Protein AF-0000000086847098 (afdb_homodimer)

Solvent-accessible surface area (backbone atoms only — not comparable to full-atom values): 17299 Å² total; per-residue (Å²): 131,81,75,79,48,72,66,53,52,44,52,54,46,51,52,13,44,58,38,10,63,68,22,75,68,31,69,88,44,64,25,26,7,15,35,32,28,36,71,57,71,95,57,72,36,78,70,31,52,21,18,20,53,68,46,89,69,97,33,45,12,62,51,27,20,43,47,53,43,12,54,77,68,74,47,45,62,81,48,38,60,78,70,53,80,62,46,25,33,38,35,26,32,42,42,57,42,65,69,43,94,87,68,53,87,22,46,39,58,56,49,52,71,30,39,90,23,37,42,34,36,37,26,40,27,27,54,47,42,41,78,68,53,82,38,73,38,53,56,55,38,44,74,59,66,20,47,75,42,78,45,79,92,45,42,33,62,43,52,53,51,19,42,57,21,39,50,120,131,79,76,79,45,72,66,53,52,47,52,54,44,50,50,12,45,59,38,10,64,69,21,76,70,32,68,89,44,64,23,27,6,14,34,32,28,38,70,59,68,94,55,71,37,76,71,33,53,22,17,20,53,70,44,89,69,96,34,44,12,62,52,26,21,42,47,52,42,11,53,76,67,75,48,46,62,80,48,38,57,78,70,53,82,62,47,24,32,38,33,27,33,42,41,57,42,65,68,43,93,87,68,52,85,23,46,41,56,58,50,51,71,28,38,90,24,38,42,36,36,37,26,39,28,26,54,48,41,44,76,65,55,80,39,72,37,53,56,56,37,44,74,60,67,21,46,76,43,78,44,80,92,45,42,30,60,42,50,54,50,20,42,58,20,38,48,118

Secondary structure (DSSP, 8-state):
-PPPPHHHHHHHHHHHHHHHTTS--BTTB---EEEEEESSSS---EEEEEETT-STTT--HHHHHHHHHHHHTTS-TTTHHHH--S-EEEEEEEPPPS--TT-PPPHHHHHHTTTTTEEEEEEEE---TTS----HHHHHHHHTT-EEEE-TT-HHHHHHHHTGGG--/-PPPPHHHHHHHHHHHHHHHTTS--BTTB---EEEEEESSSTT--EEEEEETT-STTT--HHHHHHHHHHHHTTS-TTTHHHH--S-EEEEEEEPPPS--TT-PPPHHHHHHTTTTTEEEEEEEE---TTS----HHHHHHHHTT-EEEE-TT-HHHHHHHHTGGG--

Structure (mmCIF, N/CA/C/O backbone):
data_AF-0000000086847098-model_v1
#
loop_
_entity.id
_entity.type
_entity.pdbx_description
1 polymer 'CMP/dCMP-type deaminase domain-containing protein'
#
loop_
_atom_site.group_PDB
_atom_site.id
_atom_site.type_symbol
_atom_site.label_atom_id
_atom_site.label_alt_id
_atom_site.label_comp_id
_atom_site.label_asym_id
_atom_site.label_entity_id
_atom_site.label_seq_id
_atom_site.pdbx_PDB_ins_code
_atom_site.Cartn_x
_atom_site.Cartn_y
_atom_site.Cartn_z
_atom_site.occupancy
_atom_site.B_iso_or_equiv
_atom_site.auth_seq_id
_atom_site.auth_comp_id
_atom_site.auth_asym_id
_atom_site.auth_atom_id
_atom_site.pdbx_PDB_model_num
ATOM 1 N N . MET A 1 1 ? -19.766 -27.031 -13.656 1 55 1 MET A N 1
ATOM 2 C CA . MET A 1 1 ? -19.344 -27.078 -12.266 1 55 1 MET A CA 1
ATOM 3 C C . MET A 1 1 ? -19.641 -25.766 -11.555 1 55 1 MET A C 1
ATOM 5 O O . MET A 1 1 ? -19.609 -24.703 -12.18 1 55 1 MET A O 1
ATOM 9 N N . SER A 1 2 ? -20.125 -25.859 -10.344 1 64.69 2 SER A N 1
ATOM 10 C CA . SER A 1 2 ? -20.609 -24.672 -9.648 1 64.69 2 SER A CA 1
ATOM 11 C C . SER A 1 2 ? -19.453 -23.734 -9.328 1 64.69 2 SER A C 1
ATOM 13 O O . SER A 1 2 ? -18.344 -24.172 -8.992 1 64.69 2 SER A O 1
ATOM 15 N N . PRO A 1 3 ? -19.609 -22.547 -9.641 1 76.75 3 PRO A N 1
ATOM 16 C CA . PRO A 1 3 ? -18.578 -21.578 -9.266 1 76.75 3 PRO A CA 1
ATOM 17 C C . PRO A 1 3 ? -18.203 -21.656 -7.793 1 76.75 3 PRO A C 1
ATOM 19 O O . PRO A 1 3 ? -19.016 -22.031 -6.957 1 76.75 3 PRO A O 1
ATOM 22 N N . ARG A 1 4 ? -16.953 -21.641 -7.484 1 84.56 4 ARG A N 1
ATOM 23 C CA . ARG A 1 4 ? -16.484 -21.641 -6.105 1 84.56 4 ARG A CA 1
ATOM 24 C C . ARG A 1 4 ? -17.172 -20.562 -5.285 1 84.56 4 ARG A C 1
ATOM 26 O O . ARG A 1 4 ? -17.438 -19.469 -5.789 1 84.56 4 ARG A O 1
ATOM 33 N N . THR A 1 5 ? -17.469 -20.953 -4.102 1 84.88 5 THR A N 1
ATOM 34 C CA . THR A 1 5 ? -18.094 -20.016 -3.184 1 84.88 5 THR A CA 1
ATOM 35 C C . THR A 1 5 ? -17.062 -19.062 -2.588 1 84.88 5 THR A C 1
ATOM 37 O O . THR A 1 5 ? -15.852 -19.312 -2.68 1 84.88 5 THR A O 1
ATOM 40 N N . ALA A 1 6 ? -17.609 -18.047 -2.01 1 86.31 6 ALA A N 1
ATOM 41 C CA . ALA A 1 6 ? -16.734 -17.094 -1.325 1 86.31 6 ALA A CA 1
ATOM 42 C C . ALA A 1 6 ? -15.898 -17.781 -0.251 1 86.31 6 ALA A C 1
ATOM 44 O O . ALA A 1 6 ? -14.719 -17.484 -0.078 1 86.31 6 ALA A O 1
ATOM 45 N N . ASP A 1 7 ? -16.531 -18.734 0.471 1 90.38 7 ASP A N 1
ATOM 46 C CA . ASP A 1 7 ? -15.852 -19.469 1.528 1 90.38 7 ASP A CA 1
ATOM 47 C C . ASP A 1 7 ? -14.742 -20.359 0.954 1 90.38 7 ASP A C 1
ATOM 49 O O . ASP A 1 7 ? -13.695 -20.531 1.577 1 90.38 7 ASP A O 1
ATOM 53 N N . GLU A 1 8 ? -15 -20.875 -0.12 1 91.44 8 GLU A N 1
ATOM 54 C CA . GLU A 1 8 ? -14 -21.719 -0.767 1 91.44 8 GLU A CA 1
ATOM 55 C C . GLU A 1 8 ? -12.805 -20.891 -1.239 1 91.44 8 GLU A C 1
ATOM 57 O O . GLU A 1 8 ? -11.656 -21.312 -1.105 1 91.44 8 GLU A O 1
ATOM 62 N N . HIS A 1 9 ? -13.078 -19.734 -1.821 1 93.5 9 HIS A N 1
ATOM 63 C CA . HIS A 1 9 ? -12.008 -18.828 -2.213 1 93.5 9 HIS A CA 1
ATOM 64 C C . HIS A 1 9 ? -11.156 -18.438 -1.011 1 93.5 9 HIS A C 1
ATOM 66 O O . HIS A 1 9 ? -9.922 -18.406 -1.094 1 93.5 9 HIS A O 1
ATOM 72 N N . ARG A 1 10 ? -11.852 -18.203 0.031 1 92.75 10 ARG A N 1
ATOM 73 C CA . ARG A 1 10 ? -11.156 -17.828 1.26 1 92.75 10 ARG A CA 1
ATOM 74 C C . ARG A 1 10 ? -10.281 -18.969 1.765 1 92.75 10 ARG A C 1
ATOM 76 O O . ARG A 1 10 ? -9.164 -18.734 2.236 1 92.75 10 ARG A O 1
ATOM 83 N N . ALA A 1 11 ? -10.797 -20.125 1.696 1 94.25 11 ALA A N 1
ATOM 84 C CA . ALA A 1 11 ? -10.047 -21.281 2.16 1 94.25 11 ALA A CA 1
ATOM 85 C C . ALA A 1 11 ? -8.758 -21.453 1.357 1 94.25 11 ALA A C 1
ATOM 87 O O . ALA A 1 11 ? -7.703 -21.75 1.922 1 94.25 11 ALA A O 1
ATOM 88 N N . VAL A 1 12 ? -8.812 -21.281 0.088 1 95.38 12 VAL A N 1
ATOM 89 C CA . VAL A 1 12 ? -7.633 -21.406 -0.761 1 95.38 12 VAL A CA 1
ATOM 90 C C . VAL A 1 12 ? -6.648 -20.281 -0.453 1 95.38 12 VAL A C 1
ATOM 92 O O . VAL A 1 12 ? -5.441 -20.516 -0.357 1 95.38 12 VAL A O 1
ATOM 95 N N . MET A 1 13 ? -7.195 -19.094 -0.242 1 95.62 13 MET A N 1
ATOM 96 C CA . MET A 1 13 ? -6.328 -17.969 0.067 1 95.62 13 MET A CA 1
ATOM 97 C C . MET A 1 13 ? -5.629 -18.156 1.408 1 95.62 13 MET A C 1
ATOM 99 O O . MET A 1 13 ? -4.469 -17.781 1.571 1 95.62 13 MET A O 1
ATOM 103 N N . LEU A 1 14 ? -6.336 -18.766 2.352 1 95.81 14 LEU A N 1
ATOM 104 C CA . LEU A 1 14 ? -5.73 -19.078 3.643 1 95.81 14 LEU A CA 1
ATOM 105 C C . LEU A 1 14 ? -4.562 -20.047 3.48 1 95.81 14 LEU A C 1
ATOM 107 O O . LEU A 1 14 ? -3.551 -19.922 4.176 1 95.81 14 LEU A O 1
ATOM 111 N N . GLN A 1 15 ? -4.695 -20.938 2.576 1 96.38 15 GLN A N 1
ATOM 112 C CA . GLN A 1 15 ? -3.588 -21.844 2.279 1 96.38 15 GLN A CA 1
ATOM 113 C C . GLN A 1 15 ? -2.395 -21.078 1.709 1 96.38 15 GLN A C 1
ATOM 115 O O . GLN A 1 15 ? -1.25 -21.328 2.094 1 96.38 15 GLN A O 1
ATOM 120 N N . ALA A 1 16 ? -2.697 -20.188 0.818 1 97.56 16 ALA A N 1
ATOM 121 C CA . ALA A 1 16 ? -1.636 -19.344 0.269 1 97.56 16 ALA A CA 1
ATOM 122 C C . ALA A 1 16 ? -0.96 -18.531 1.367 1 97.56 16 ALA A C 1
ATOM 124 O O . ALA A 1 16 ? 0.263 -18.375 1.37 1 97.56 16 ALA A O 1
ATOM 125 N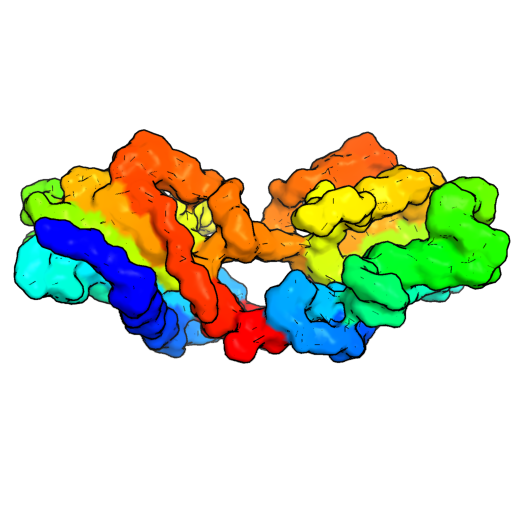 N . LEU A 1 17 ? -1.763 -18.047 2.262 1 95.88 17 LEU A N 1
ATOM 126 C CA . LEU A 1 17 ? -1.234 -17.266 3.375 1 95.88 17 LEU A CA 1
ATOM 127 C C . LEU A 1 17 ? -0.317 -18.109 4.25 1 95.88 17 LEU A C 1
ATOM 129 O O . LEU A 1 17 ? 0.745 -17.641 4.672 1 95.88 17 LEU A O 1
ATOM 133 N N . ASP A 1 18 ? -0.734 -19.312 4.52 1 96.94 18 ASP A N 1
ATOM 134 C CA . ASP A 1 18 ? 0.106 -20.234 5.281 1 96.94 18 ASP A CA 1
ATOM 135 C C . ASP A 1 18 ? 1.447 -20.453 4.586 1 96.94 18 ASP A C 1
ATOM 137 O O . ASP A 1 18 ? 2.486 -20.547 5.242 1 96.94 18 ASP A O 1
ATOM 141 N N . LEU A 1 19 ? 1.46 -20.531 3.289 1 97.56 19 LEU A N 1
ATOM 142 C CA . LEU A 1 19 ? 2.682 -20.688 2.508 1 97.56 19 LEU A CA 1
ATOM 143 C C . LEU A 1 19 ? 3.564 -19.438 2.623 1 97.56 19 LEU A C 1
ATOM 145 O O . LEU A 1 19 ? 4.781 -19.562 2.795 1 97.56 19 LEU A O 1
ATOM 149 N N . ALA A 1 20 ? 2.91 -18.281 2.51 1 96.25 20 ALA A N 1
ATOM 150 C CA . ALA A 1 20 ? 3.652 -17.031 2.621 1 96.25 20 ALA A CA 1
ATOM 151 C C . ALA A 1 20 ? 4.48 -17 3.902 1 96.25 20 ALA A C 1
ATOM 153 O O . ALA A 1 20 ? 5.617 -16.516 3.9 1 96.25 20 ALA A O 1
ATOM 154 N N . ALA A 1 21 ? 3.973 -17.531 4.953 1 95.06 21 ALA A N 1
ATOM 155 C CA . ALA A 1 21 ? 4.605 -17.5 6.27 1 95.06 21 ALA A CA 1
ATOM 156 C C . ALA A 1 21 ? 5.863 -18.375 6.293 1 95.06 21 ALA A C 1
ATOM 158 O O . ALA A 1 21 ? 6.684 -18.25 7.207 1 95.06 21 ALA A O 1
ATOM 159 N N . LYS A 1 22 ? 5.984 -19.203 5.344 1 96.81 22 LYS A N 1
ATOM 160 C CA . LYS A 1 22 ? 7.16 -20.078 5.27 1 96.81 22 LYS A CA 1
ATOM 161 C C . LYS A 1 22 ? 8.352 -19.328 4.672 1 96.81 22 LYS A C 1
ATOM 163 O O . LYS A 1 22 ? 9.492 -19.781 4.789 1 96.81 22 LYS A O 1
ATOM 168 N N . SER A 1 23 ? 8.062 -18.266 3.953 1 95.44 23 SER A N 1
ATOM 169 C CA . SER A 1 23 ? 9.141 -17.469 3.369 1 95.44 23 SER A CA 1
ATOM 170 C C . SER A 1 23 ? 9.977 -16.781 4.449 1 95.44 23 SER A C 1
ATOM 172 O O . SER A 1 23 ? 9.43 -16.281 5.434 1 95.44 23 SER A O 1
ATOM 174 N N . PRO A 1 24 ? 11.344 -16.812 4.344 1 92.38 24 PRO A N 1
ATOM 175 C CA . PRO A 1 24 ? 12.156 -16.047 5.301 1 92.38 24 PRO A CA 1
ATOM 176 C C . PRO A 1 24 ? 11.883 -14.555 5.25 1 92.38 24 PRO A C 1
ATOM 178 O O . PRO A 1 24 ? 11.836 -13.969 4.164 1 92.38 24 PRO A O 1
ATOM 181 N N . PRO A 1 25 ? 11.68 -14.016 6.414 1 83.81 25 PRO A N 1
ATOM 182 C CA . PRO A 1 25 ? 11.461 -12.57 6.434 1 83.81 25 PRO A CA 1
ATOM 183 C C . PRO A 1 25 ? 12.719 -11.781 6.066 1 83.81 25 PRO A C 1
ATOM 185 O O . PRO A 1 25 ? 13.758 -11.93 6.715 1 83.81 25 PRO A O 1
ATOM 188 N N . LYS A 1 26 ? 12.672 -11.094 4.984 1 76.12 26 LYS A N 1
ATOM 189 C CA . LYS A 1 26 ? 13.742 -10.219 4.516 1 76.12 26 LYS A CA 1
ATOM 190 C C . LYS A 1 26 ? 13.219 -8.812 4.234 1 76.12 26 LYS A C 1
ATOM 192 O O . LYS A 1 26 ? 12.078 -8.648 3.803 1 76.12 26 LYS A O 1
ATOM 197 N N . PRO A 1 27 ? 14.094 -7.84 4.434 1 63.75 27 PRO A N 1
ATOM 198 C CA . PRO A 1 27 ? 13.664 -6.469 4.168 1 63.75 27 PRO A CA 1
ATOM 199 C C . PRO A 1 27 ? 13.445 -6.195 2.68 1 63.75 27 PRO A C 1
ATOM 201 O O . PRO A 1 27 ? 12.695 -5.289 2.318 1 63.75 27 PRO A O 1
ATOM 204 N N . SER A 1 28 ? 13.992 -6.965 1.883 1 64.5 28 SER A N 1
ATOM 205 C CA . SER A 1 28 ? 14 -6.703 0.447 1 64.5 28 SER A CA 1
ATOM 206 C C . SER A 1 28 ? 12.812 -7.371 -0.24 1 64.5 28 SER A C 1
ATOM 208 O O . SER A 1 28 ? 12.484 -7.039 -1.382 1 64.5 28 SER A O 1
ATOM 210 N N . ASN A 1 29 ? 12.234 -8.305 0.462 1 75.06 29 ASN A N 1
ATOM 211 C CA . ASN A 1 29 ? 11.188 -9.094 -0.167 1 75.06 29 ASN A CA 1
ATOM 212 C C . ASN A 1 29 ? 9.914 -9.117 0.679 1 75.06 29 ASN A C 1
ATOM 214 O O . ASN A 1 29 ? 9.984 -9.25 1.902 1 75.06 29 ASN A O 1
ATOM 218 N N . PHE A 1 30 ? 8.812 -8.953 -0.002 1 79.94 30 PHE A N 1
ATOM 219 C CA . PHE A 1 30 ? 7.57 -9.32 0.664 1 79.94 30 PHE A CA 1
ATOM 220 C C . PHE A 1 30 ? 7.434 -10.836 0.753 1 79.94 30 PHE A C 1
ATOM 222 O O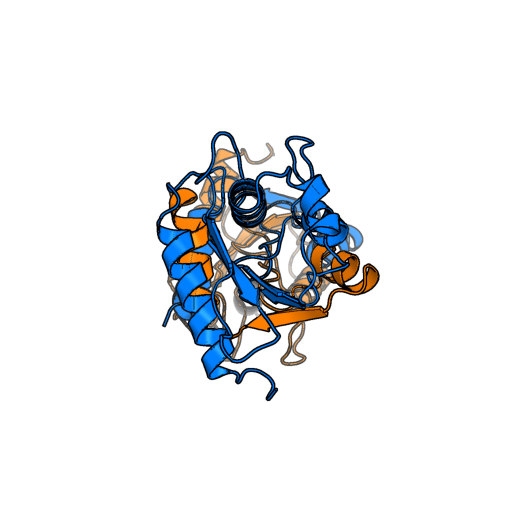 . PHE A 1 30 ? 7.828 -11.555 -0.167 1 79.94 30 PHE A O 1
ATOM 229 N N . ARG A 1 31 ? 6.992 -11.32 1.879 1 88.62 31 ARG A N 1
ATOM 230 C CA . ARG A 1 31 ? 6.641 -12.727 2.006 1 88.62 31 ARG A CA 1
ATOM 231 C C . ARG A 1 31 ? 5.277 -13.008 1.385 1 88.62 31 ARG A C 1
ATOM 233 O O . ARG A 1 31 ? 4.242 -12.672 1.963 1 88.62 31 ARG A O 1
ATOM 240 N N . VAL A 1 32 ? 5.258 -13.602 0.197 1 93.44 32 VAL A N 1
ATOM 241 C CA . VAL A 1 32 ? 4.055 -13.859 -0.586 1 93.44 32 VAL A CA 1
ATOM 242 C C . VAL A 1 32 ? 3.846 -15.359 -0.739 1 93.44 32 VAL A C 1
ATOM 244 O O . VAL A 1 32 ? 4.812 -16.125 -0.813 1 93.44 32 VAL A O 1
ATOM 247 N N . GLY A 1 33 ? 2.604 -15.859 -0.682 1 97.81 33 GLY A N 1
ATOM 248 C CA . GLY A 1 33 ? 2.215 -17.219 -1.022 1 97.81 33 GLY A CA 1
ATOM 249 C C . GLY A 1 33 ? 1.285 -17.297 -2.219 1 97.81 33 GLY A C 1
ATOM 250 O O . GLY A 1 33 ? 0.486 -16.375 -2.447 1 97.81 33 GLY A O 1
ATOM 251 N N . ALA A 1 34 ? 1.368 -18.391 -2.967 1 98.5 34 ALA A N 1
ATOM 252 C CA . ALA A 1 34 ? 0.542 -18.578 -4.156 1 98.5 34 ALA A CA 1
ATOM 253 C C . ALA A 1 34 ? 0.109 -20.047 -4.289 1 98.5 34 ALA A C 1
ATOM 255 O O . ALA A 1 34 ? 0.843 -20.953 -3.898 1 98.5 34 ALA A O 1
ATOM 256 N N . VAL A 1 35 ? -1.103 -20.297 -4.832 1 97.94 35 VAL A N 1
ATOM 257 C CA . VAL A 1 35 ? -1.666 -21.625 -5.043 1 97.94 35 VAL A CA 1
ATOM 258 C C . VAL A 1 35 ? -2.334 -21.688 -6.414 1 97.94 35 VAL A C 1
ATOM 260 O O . VAL A 1 35 ? -3.1 -20.797 -6.781 1 97.94 35 VAL A O 1
ATOM 263 N N . LEU A 1 36 ? -1.974 -22.641 -7.168 1 97.19 36 LEU A N 1
ATOM 264 C CA . LEU A 1 36 ? -2.639 -22.953 -8.43 1 97.19 36 LEU A CA 1
ATOM 265 C C . LEU A 1 36 ? -3.682 -24.047 -8.25 1 97.19 36 LEU A C 1
ATOM 267 O O . LEU A 1 36 ? -3.369 -25.125 -7.754 1 97.19 36 LEU A O 1
ATOM 271 N N . VAL A 1 37 ? -4.953 -23.75 -8.68 1 96.06 37 VAL A N 1
ATOM 272 C CA . VAL A 1 37 ? -6.027 -24.719 -8.531 1 96.06 37 VAL A CA 1
ATOM 273 C C . VAL A 1 37 ? -6.684 -24.984 -9.891 1 96.06 37 VAL A C 1
ATOM 275 O O . VAL A 1 37 ? -6.773 -24.078 -10.719 1 96.06 37 VAL A O 1
ATOM 278 N N . THR A 1 38 ? -7.102 -26.219 -10.07 1 94 38 THR A N 1
ATOM 279 C CA . THR A 1 38 ? -7.852 -26.531 -11.281 1 94 38 THR A CA 1
ATOM 280 C C . THR A 1 38 ? -9.281 -26.016 -11.188 1 94 38 THR A C 1
ATOM 282 O O . THR A 1 38 ? -9.898 -26.062 -10.117 1 94 38 THR A O 1
ATOM 285 N N . LEU A 1 39 ? -9.797 -25.469 -12.289 1 91 39 LEU A N 1
ATOM 286 C CA . LEU A 1 39 ? -11.156 -24.938 -12.32 1 91 39 LEU A CA 1
ATOM 287 C C . LEU A 1 39 ? -12.148 -26 -12.758 1 91 39 LEU A C 1
ATOM 289 O O . LEU A 1 39 ? -13.352 -25.875 -12.516 1 91 39 LEU A O 1
ATOM 293 N N . ASP A 1 40 ? -11.664 -26.922 -13.492 1 77.94 40 ASP A N 1
ATOM 294 C CA . ASP A 1 40 ? -12.539 -27.969 -13.977 1 77.94 40 ASP A CA 1
ATOM 295 C C . ASP A 1 40 ? -12.359 -29.25 -13.164 1 77.94 40 ASP A C 1
ATOM 297 O O . ASP A 1 40 ? -11.344 -29.422 -12.477 1 77.94 40 ASP A O 1
ATOM 301 N N . GLY A 1 41 ? -13.383 -30.031 -13.039 1 62.56 41 GLY A N 1
ATOM 302 C CA . GLY A 1 41 ? -13.375 -31.391 -12.547 1 62.56 41 GLY A CA 1
ATOM 303 C C . GLY A 1 41 ? -13.727 -31.5 -11.07 1 62.56 41 GLY A C 1
ATOM 304 O O . GLY A 1 41 ? -13.922 -30.469 -10.406 1 62.56 41 GLY A O 1
ATOM 305 N N . HIS A 1 42 ? -13.961 -32.688 -10.711 1 52.84 42 HIS A N 1
ATOM 306 C CA . HIS A 1 42 ? -14.414 -33.062 -9.375 1 52.84 42 HIS A CA 1
ATOM 307 C C . HIS A 1 42 ? -13.43 -32.594 -8.305 1 52.84 42 HIS A C 1
ATOM 309 O O . HIS A 1 42 ? -13.797 -32.438 -7.137 1 52.84 42 HIS A O 1
ATOM 315 N N . GLY A 1 43 ? -12.117 -32.375 -8.906 1 53.88 43 GLY A N 1
ATOM 316 C CA . GLY A 1 43 ? -11.141 -32.25 -7.836 1 53.88 43 GLY A CA 1
ATOM 317 C C . GLY A 1 43 ? -10.516 -30.859 -7.746 1 53.88 43 GLY A C 1
ATOM 318 O O . GLY A 1 43 ? -9.391 -30.656 -8.203 1 53.88 43 GLY A O 1
ATOM 319 N N . ARG A 1 44 ? -11.414 -29.734 -7.66 1 63.25 44 ARG A N 1
ATOM 320 C CA . ARG A 1 44 ? -11 -28.375 -7.309 1 63.25 44 ARG A CA 1
ATOM 321 C C . ARG A 1 44 ? -9.711 -28.391 -6.5 1 63.25 44 ARG A C 1
ATOM 323 O O . ARG A 1 44 ? -9.672 -27.875 -5.375 1 63.25 44 ARG A O 1
ATOM 330 N N . GLY A 1 45 ? -8.727 -29.359 -7.09 1 83.25 45 GLY A N 1
ATOM 331 C CA . GLY A 1 45 ? -7.52 -29.672 -6.34 1 83.25 45 GLY A CA 1
ATOM 332 C C . GLY A 1 45 ? -6.398 -28.672 -6.59 1 83.25 45 GLY A C 1
ATOM 333 O O . GLY A 1 45 ? -6.438 -27.922 -7.566 1 83.25 45 GLY A O 1
ATOM 334 N N . ILE A 1 46 ? -5.508 -28.688 -5.715 1 92.31 46 ILE A N 1
ATOM 335 C CA . ILE A 1 46 ? -4.289 -27.891 -5.793 1 92.31 46 ILE A CA 1
ATOM 336 C C . ILE A 1 46 ? -3.324 -28.516 -6.797 1 92.31 46 ILE A C 1
ATOM 338 O O . ILE A 1 46 ? -2.934 -29.672 -6.656 1 92.31 46 ILE A O 1
ATOM 342 N N . ALA A 1 47 ? -3.053 -27.797 -7.863 1 94.69 47 ALA A N 1
ATOM 343 C CA . ALA A 1 47 ? -2.113 -28.266 -8.883 1 94.69 47 ALA A CA 1
ATOM 344 C C . ALA A 1 47 ? -0.672 -27.969 -8.469 1 94.69 47 ALA A C 1
ATOM 346 O O . ALA A 1 47 ? 0.227 -28.766 -8.711 1 94.69 47 ALA A O 1
ATOM 347 N N . ALA A 1 48 ? -0.388 -26.875 -7.953 1 97 48 ALA A N 1
ATOM 348 C CA . ALA A 1 48 ? 0.924 -26.453 -7.477 1 97 48 ALA A CA 1
ATOM 349 C C . ALA A 1 48 ? 0.796 -25.328 -6.453 1 97 48 ALA A C 1
ATOM 351 O O . ALA A 1 48 ? -0.269 -24.719 -6.32 1 97 48 ALA A O 1
ATOM 352 N N . ASN A 1 49 ? 1.801 -25.141 -5.723 1 98.12 49 ASN A N 1
ATOM 353 C CA . ASN A 1 49 ? 1.899 -24.016 -4.801 1 98.12 49 ASN A CA 1
ATOM 354 C C . ASN A 1 49 ? 3.326 -23.484 -4.719 1 98.12 49 ASN A C 1
ATOM 356 O O . ASN A 1 49 ? 4.258 -24.109 -5.223 1 98.12 49 ASN A O 1
ATOM 360 N N . GLY A 1 50 ? 3.459 -22.297 -4.199 1 98.44 50 GLY A N 1
ATOM 361 C CA . GLY A 1 50 ? 4.762 -21.656 -4.059 1 98.44 50 GLY A CA 1
ATOM 362 C C . GLY A 1 50 ? 4.75 -20.484 -3.102 1 98.44 50 GLY A C 1
ATOM 363 O O . GLY A 1 50 ? 3.686 -19.953 -2.768 1 98.44 50 GLY A O 1
ATOM 364 N N . TYR A 1 51 ? 5.93 -20.156 -2.615 1 98.38 51 TYR A N 1
ATOM 365 C CA . TYR A 1 51 ? 6.105 -18.953 -1.797 1 98.38 51 TYR A CA 1
ATOM 366 C C . TYR A 1 51 ? 7.434 -18.281 -2.102 1 98.38 51 TYR A C 1
ATOM 368 O O . TYR A 1 51 ? 8.32 -18.875 -2.715 1 98.38 51 TYR A O 1
ATOM 376 N N . THR A 1 52 ? 7.5 -17.016 -1.673 1 95.81 52 THR A N 1
ATOM 377 C CA . THR A 1 52 ? 8.68 -16.188 -1.925 1 95.81 52 THR A CA 1
ATOM 378 C C . THR A 1 52 ? 9.945 -16.891 -1.44 1 95.81 52 THR A C 1
ATOM 380 O O . THR A 1 52 ? 9.992 -17.375 -0.31 1 95.81 52 THR A O 1
ATOM 383 N N . LEU A 1 53 ? 10.961 -17.062 -2.342 1 96 53 LEU A N 1
ATOM 384 C CA . LEU A 1 53 ? 12.305 -17.562 -2.074 1 96 53 LEU A CA 1
ATOM 385 C C . LEU A 1 53 ? 12.289 -19.062 -1.817 1 96 53 LEU A C 1
ATOM 387 O O . LEU A 1 53 ? 13.234 -19.609 -1.245 1 96 53 LEU A O 1
ATOM 391 N N . GLU A 1 54 ? 11.227 -19.734 -2.195 1 97.69 54 GLU A N 1
ATOM 392 C CA . GLU A 1 54 ? 11.188 -21.188 -2.08 1 97.69 54 GLU A CA 1
ATOM 393 C C . GLU A 1 54 ? 12.18 -21.844 -3.035 1 97.69 54 GLU A C 1
ATOM 395 O O . GLU A 1 54 ? 12.891 -22.766 -2.654 1 97.69 54 GLU A O 1
ATOM 400 N N . CYS A 1 55 ? 12.203 -21.453 -4.281 1 96.5 55 CYS A N 1
ATOM 401 C CA . CYS A 1 55 ? 13.141 -21.953 -5.281 1 96.5 55 CYS A CA 1
ATOM 402 C C . CYS A 1 55 ? 14.438 -21.141 -5.262 1 96.5 55 CYS A C 1
ATOM 404 O O . CYS A 1 55 ? 14.484 -20.047 -4.703 1 96.5 55 CYS A O 1
ATOM 406 N N . PRO A 1 56 ? 15.531 -21.672 -5.789 1 94.75 56 PRO A N 1
ATOM 407 C CA . PRO A 1 56 ? 16.797 -20.953 -5.789 1 94.75 56 PRO A CA 1
ATOM 408 C C . PRO A 1 56 ? 16.719 -19.594 -6.484 1 94.75 56 PRO A C 1
ATOM 410 O O . PRO A 1 56 ? 16.031 -19.469 -7.508 1 94.75 56 PRO A O 1
ATOM 413 N N . GLY A 1 57 ? 17.469 -18.609 -5.879 1 91.88 57 GLY A N 1
ATOM 414 C CA . GLY A 1 57 ? 17.453 -17.266 -6.418 1 91.88 57 GLY A CA 1
ATOM 415 C C . GLY A 1 57 ? 16.391 -16.375 -5.805 1 91.88 57 GLY A C 1
ATOM 416 O O . GLY A 1 57 ? 15.75 -16.766 -4.824 1 91.88 57 GLY A O 1
ATOM 417 N N . ASN A 1 58 ? 16.234 -15.141 -6.285 1 90.56 58 ASN A N 1
ATOM 418 C CA . ASN A 1 58 ? 15.211 -14.203 -5.84 1 90.56 58 ASN A CA 1
ATOM 419 C C . ASN A 1 58 ? 13.875 -14.477 -6.527 1 90.56 58 ASN A C 1
ATOM 421 O O . ASN A 1 58 ? 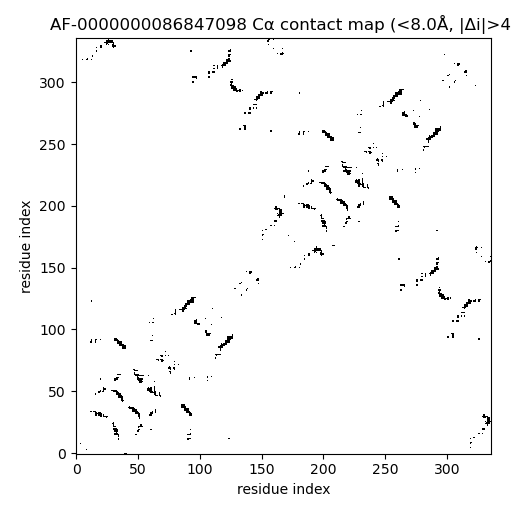13.383 -13.633 -7.289 1 90.56 58 ASN A O 1
ATOM 425 N N . THR A 1 59 ? 13.359 -15.617 -6.172 1 95.56 59 THR A N 1
ATOM 426 C CA . THR A 1 59 ? 12.148 -16.078 -6.844 1 95.56 59 THR A CA 1
ATOM 427 C C . THR A 1 59 ? 10.906 -15.602 -6.102 1 95.56 59 THR A C 1
ATOM 429 O O . THR A 1 59 ? 10.875 -15.594 -4.867 1 95.56 59 THR A O 1
ATOM 432 N N . HIS A 1 60 ? 9.922 -15.211 -6.82 1 95.5 60 HIS A N 1
ATOM 433 C CA . HIS A 1 60 ? 8.625 -14.828 -6.258 1 95.5 60 HIS A CA 1
ATOM 434 C C . HIS A 1 60 ? 7.703 -16.031 -6.145 1 95.5 60 HIS A C 1
ATOM 436 O O . HIS A 1 60 ? 7.988 -17.094 -6.707 1 95.5 60 HIS A O 1
ATOM 442 N N . ALA A 1 61 ? 6.668 -15.906 -5.371 1 97.94 61 ALA A N 1
ATOM 443 C CA . ALA A 1 61 ? 5.746 -17 -5.074 1 97.94 61 ALA A CA 1
ATOM 444 C C . ALA A 1 61 ? 5.145 -17.578 -6.355 1 97.94 61 ALA A C 1
ATOM 446 O O . ALA A 1 61 ? 5.133 -18.797 -6.551 1 97.94 61 ALA A O 1
ATOM 447 N N . GLU A 1 62 ? 4.598 -16.688 -7.223 1 98.19 62 GLU A N 1
ATOM 448 C CA . GLU A 1 62 ? 3.979 -17.109 -8.469 1 98.19 62 GLU A CA 1
ATOM 449 C C . GLU A 1 62 ? 4.988 -17.828 -9.375 1 98.19 62 GLU A C 1
ATOM 451 O O . GLU A 1 62 ? 4.66 -18.812 -10.023 1 98.19 62 GLU A O 1
ATOM 456 N N . GLU A 1 63 ? 6.215 -17.297 -9.43 1 97.56 63 GLU A N 1
ATOM 457 C CA . GLU A 1 63 ? 7.305 -17.922 -10.172 1 97.56 63 GLU A CA 1
ATOM 458 C C . GLU A 1 63 ? 7.578 -19.328 -9.664 1 97.56 63 GLU A C 1
ATOM 460 O O . GLU A 1 63 ? 7.723 -20.266 -10.461 1 97.56 63 GLU A O 1
ATOM 465 N N . CYS A 1 64 ? 7.605 -19.5 -8.383 1 98.19 64 CYS A N 1
ATOM 466 C CA . CYS A 1 64 ? 7.848 -20.812 -7.789 1 98.19 64 CYS A CA 1
ATOM 467 C C . CYS A 1 64 ? 6.738 -21.781 -8.156 1 98.19 64 CYS A C 1
ATOM 469 O O . CYS A 1 64 ? 7.004 -22.953 -8.438 1 98.19 64 CYS A O 1
ATOM 471 N N . CYS A 1 65 ? 5.5 -21.359 -8.172 1 97.44 65 CYS A N 1
ATOM 472 C CA . CYS A 1 65 ? 4.383 -22.203 -8.594 1 97.44 65 CYS A CA 1
ATOM 473 C C . CYS A 1 65 ? 4.621 -22.766 -9.992 1 97.44 65 CYS A C 1
ATOM 475 O O . CYS A 1 65 ? 4.508 -23.969 -10.211 1 97.44 65 CYS A O 1
ATOM 477 N N . LEU A 1 66 ? 4.957 -21.859 -10.852 1 98.12 66 LEU A N 1
ATOM 478 C CA . LEU A 1 66 ? 5.098 -22.234 -12.25 1 98.12 66 LEU A CA 1
ATOM 479 C C . LEU A 1 66 ? 6.309 -23.141 -12.453 1 98.12 66 LEU A C 1
ATOM 481 O O . LEU A 1 66 ? 6.246 -24.109 -13.211 1 98.12 66 LEU A O 1
ATOM 485 N N . LEU A 1 67 ? 7.41 -22.859 -11.773 1 98 67 LEU A N 1
ATOM 486 C CA . LEU A 1 67 ? 8.617 -23.672 -11.875 1 98 67 LEU A CA 1
ATOM 487 C C . LEU A 1 67 ? 8.367 -25.078 -11.367 1 98 67 LEU A C 1
ATOM 489 O O . LEU A 1 67 ? 8.758 -26.062 -12.016 1 98 67 LEU A O 1
ATOM 493 N N . LYS A 1 68 ? 7.719 -25.203 -10.258 1 97.94 68 LYS A N 1
ATOM 494 C CA . LYS A 1 68 ? 7.438 -26.516 -9.688 1 97.94 68 LYS A CA 1
ATOM 495 C C . LYS A 1 68 ? 6.469 -27.312 -10.562 1 97.94 68 LYS A C 1
ATOM 497 O O . LYS A 1 68 ? 6.625 -28.516 -10.734 1 97.94 68 LYS A O 1
ATOM 502 N N . LEU A 1 69 ? 5.449 -26.609 -11.078 1 97.56 69 LEU A N 1
ATOM 503 C CA . LEU A 1 69 ? 4.52 -27.266 -11.984 1 97.56 69 LEU A CA 1
ATOM 504 C C . LEU A 1 69 ? 5.238 -27.766 -13.234 1 97.56 69 LEU A C 1
ATOM 506 O O . LEU A 1 69 ? 4.98 -28.891 -13.703 1 97.56 69 LEU A O 1
ATOM 510 N N . ALA A 1 70 ? 6.094 -26.969 -13.75 1 97.88 70 ALA A N 1
ATOM 511 C CA . ALA A 1 70 ? 6.871 -27.344 -14.922 1 97.88 70 ALA A CA 1
ATOM 512 C C . ALA A 1 70 ? 7.703 -28.594 -14.648 1 97.88 70 ALA A C 1
ATOM 514 O O . ALA A 1 70 ? 7.75 -29.5 -15.477 1 97.88 70 ALA A O 1
ATOM 515 N N . SER A 1 71 ? 8.375 -28.594 -13.484 1 97.31 71 SER A N 1
ATOM 516 C CA . SER A 1 71 ? 9.18 -29.75 -13.102 1 97.31 71 SER A CA 1
ATOM 517 C C . SER A 1 71 ? 8.328 -31.016 -13.031 1 97.31 71 SER A C 1
ATOM 519 O O . SER A 1 71 ? 8.75 -32.062 -13.508 1 97.31 71 SER A O 1
ATOM 521 N N . ARG A 1 72 ? 7.18 -30.984 -12.523 1 95.81 72 ARG A N 1
ATOM 522 C CA . ARG A 1 72 ? 6.277 -32.125 -12.391 1 95.81 72 ARG A CA 1
ATOM 523 C C . ARG A 1 72 ? 5.867 -32.656 -13.758 1 95.81 72 ARG A C 1
ATOM 525 O O . ARG A 1 72 ? 5.637 -33.844 -13.914 1 95.81 72 ARG A O 1
ATOM 532 N N . HIS A 1 73 ? 5.801 -31.797 -14.68 1 96.06 73 HIS A N 1
ATOM 533 C CA . HIS A 1 73 ? 5.375 -32.188 -16.016 1 96.06 73 HIS A CA 1
ATOM 534 C C . HIS A 1 73 ? 6.57 -32.375 -16.938 1 96.06 73 HIS A C 1
ATOM 536 O O . HIS A 1 73 ? 6.41 -32.469 -18.156 1 96.06 73 HIS A O 1
ATOM 542 N N . SER A 1 74 ? 7.812 -32.375 -16.344 1 96.69 74 SER A N 1
ATOM 543 C CA . SER A 1 74 ? 9.062 -32.594 -17.078 1 96.69 74 SER A CA 1
ATOM 544 C C . SER A 1 74 ? 9.195 -31.641 -18.25 1 96.69 74 SER A C 1
ATOM 546 O O . SER A 1 74 ? 9.469 -32.062 -19.375 1 96.69 74 SER A O 1
ATOM 548 N N . THR A 1 75 ? 8.898 -30.359 -18.031 1 97.56 75 THR A N 1
ATOM 549 C CA . THR A 1 75 ? 9.031 -29.281 -19.016 1 97.56 75 THR A CA 1
ATOM 550 C C . THR A 1 75 ? 9.578 -28.016 -18.359 1 97.56 75 THR A C 1
ATOM 552 O O . THR A 1 75 ? 10.047 -28.047 -17.219 1 97.56 75 THR A O 1
ATOM 555 N N . THR A 1 76 ? 9.742 -26.922 -19.172 1 96.69 76 THR A N 1
ATOM 556 C CA . THR A 1 76 ? 10.148 -25.609 -18.672 1 96.69 76 THR A CA 1
ATOM 557 C C . THR A 1 76 ? 8.93 -24.734 -18.422 1 96.69 76 THR A C 1
ATOM 559 O O . THR A 1 76 ? 7.812 -25.078 -18.812 1 96.69 76 THR A O 1
ATOM 562 N N . GLU A 1 77 ? 9.109 -23.656 -17.625 1 96.5 77 GLU A N 1
ATOM 563 C CA . GLU A 1 77 ? 8.023 -22.703 -17.406 1 96.5 77 GLU A CA 1
ATOM 564 C C . GLU A 1 77 ? 7.352 -22.312 -18.719 1 96.5 77 GLU A C 1
ATOM 566 O O . GLU A 1 77 ? 6.121 -22.297 -18.812 1 96.5 77 GLU A O 1
ATOM 571 N N . GLU A 1 78 ? 8.141 -22.062 -19.75 1 94.62 78 GLU A N 1
ATOM 572 C CA . GLU A 1 78 ? 7.633 -21.672 -21.062 1 94.62 78 GLU A CA 1
ATOM 573 C C . GLU A 1 78 ? 6.836 -22.797 -21.703 1 94.62 78 GLU A C 1
ATOM 575 O O . GLU A 1 78 ? 5.84 -22.562 -22.391 1 94.62 78 GLU A O 1
ATOM 580 N N . GLY A 1 79 ? 7.25 -24.016 -21.469 1 96.94 79 GLY A N 1
ATOM 581 C CA . GLY A 1 79 ? 6.648 -25.188 -22.094 1 96.94 79 GLY A CA 1
ATOM 582 C C . GLY A 1 79 ? 5.316 -25.562 -21.469 1 96.94 79 GLY A C 1
ATOM 583 O O . GLY A 1 79 ? 4.598 -26.422 -22.016 1 96.94 79 GLY A O 1
ATOM 584 N N . LEU A 1 80 ? 4.984 -24.953 -20.359 1 97.56 80 LEU A N 1
ATOM 585 C CA . LEU A 1 80 ? 3.742 -25.281 -19.672 1 97.56 80 LEU A CA 1
ATOM 586 C C . LEU A 1 80 ? 2.535 -25.016 -20.562 1 97.56 80 LEU A C 1
ATOM 588 O O . LEU A 1 80 ? 1.553 -25.766 -20.516 1 97.56 80 LEU A O 1
ATOM 592 N N . ALA A 1 81 ? 2.594 -23.984 -21.344 1 96 81 ALA A N 1
ATOM 593 C CA . ALA A 1 81 ? 1.474 -23.594 -22.203 1 96 81 ALA A CA 1
ATOM 594 C C . ALA A 1 81 ? 1.096 -24.719 -23.156 1 96 81 ALA A C 1
ATOM 596 O O . ALA A 1 81 ? -0.065 -24.844 -23.562 1 96 81 ALA A O 1
ATOM 597 N N . GLU A 1 82 ? 2.045 -25.609 -23.484 1 96.06 82 GLU A N 1
ATOM 598 C CA . GLU A 1 82 ? 1.814 -26.688 -24.438 1 96.06 82 GLU A CA 1
ATOM 599 C C . GLU A 1 82 ? 1.284 -27.938 -23.734 1 96.06 82 GLU A C 1
ATOM 601 O O . GLU A 1 82 ? 0.619 -28.766 -24.359 1 96.06 82 GLU A O 1
ATOM 606 N N . VAL A 1 83 ? 1.542 -28.047 -22.5 1 96.31 83 VAL A N 1
ATOM 607 C CA . VAL A 1 83 ? 1.254 -29.297 -21.812 1 96.31 83 VAL A CA 1
ATOM 608 C C . VAL A 1 83 ? -0.036 -29.156 -21 1 96.31 83 VAL A C 1
ATOM 610 O O . VAL A 1 83 ? -0.79 -30.125 -20.844 1 96.31 83 VAL A O 1
ATOM 613 N N . MET A 1 84 ? -0.298 -27.969 -20.516 1 95.31 84 MET A N 1
ATOM 614 C CA . MET A 1 84 ? -1.472 -27.75 -19.672 1 95.31 84 MET A CA 1
ATOM 615 C C . MET A 1 84 ? -2.729 -27.594 -20.531 1 95.31 84 MET A C 1
ATOM 617 O O . MET A 1 84 ? -2.781 -26.734 -21.406 1 95.31 84 MET A O 1
ATOM 621 N N . LYS A 1 85 ? -3.756 -28.375 -20.203 1 90.56 85 LYS A N 1
ATOM 622 C CA . LYS A 1 85 ? -4.941 -28.406 -21.062 1 90.56 85 LYS A CA 1
ATOM 623 C C . LYS A 1 85 ? -6.18 -27.969 -20.297 1 90.56 85 LYS A C 1
ATOM 625 O O . LYS A 1 85 ? -7.168 -27.531 -20.891 1 90.56 85 LYS A O 1
ATOM 630 N N . SER A 1 86 ? -6.223 -28.094 -19.062 1 92.31 86 SER A N 1
ATOM 631 C CA . SER A 1 86 ? -7.375 -27.719 -18.234 1 92.31 86 SER A CA 1
ATOM 632 C C . SER A 1 86 ? -7.211 -26.312 -17.672 1 92.31 86 SER A C 1
ATOM 634 O O . SER A 1 86 ? -6.098 -25.906 -17.328 1 92.31 86 SER A O 1
ATOM 636 N N . PRO A 1 87 ? -8.352 -25.609 -17.547 1 95 87 PRO A N 1
ATOM 637 C CA . PRO A 1 87 ? -8.266 -24.266 -16.984 1 95 87 PRO A CA 1
ATOM 638 C C . PRO A 1 87 ? -7.906 -24.266 -15.5 1 95 87 PRO A C 1
ATOM 640 O O . PRO A 1 87 ? -8.336 -25.156 -14.758 1 95 87 PRO A O 1
ATOM 643 N N . HIS A 1 88 ? -7.121 -23.266 -15.109 1 96.12 88 HIS A N 1
ATOM 644 C CA . HIS A 1 88 ? -6.672 -23.125 -13.734 1 96.12 88 HIS A CA 1
ATOM 645 C C . HIS A 1 88 ? -6.891 -21.688 -13.242 1 96.12 88 HIS A C 1
ATOM 647 O O . HIS A 1 88 ? -7.102 -20.781 -14.039 1 96.12 88 HIS A O 1
ATOM 653 N N . ALA A 1 89 ? -6.953 -21.562 -11.93 1 96.88 89 ALA A N 1
ATOM 654 C CA . ALA A 1 89 ? -6.918 -20.281 -11.234 1 96.88 89 ALA A CA 1
ATOM 655 C C . ALA A 1 89 ? -5.676 -20.172 -10.344 1 96.88 89 ALA A C 1
ATOM 657 O O . ALA A 1 89 ? -5.27 -21.141 -9.711 1 96.88 89 ALA A O 1
ATOM 658 N N . LEU A 1 90 ? -5.117 -19 -10.359 1 97.88 90 LEU A N 1
ATOM 659 C CA . LEU A 1 90 ? -3.994 -18.688 -9.484 1 97.88 90 LEU A CA 1
ATOM 660 C C . LEU A 1 90 ? -4.445 -17.828 -8.312 1 97.88 90 LEU A C 1
ATOM 662 O O . LEU A 1 90 ? -5.035 -16.766 -8.516 1 97.88 90 LEU A O 1
ATOM 666 N N . TYR A 1 91 ? -4.242 -18.312 -7.109 1 97.25 91 TYR A N 1
ATOM 667 C CA . TYR A 1 91 ? -4.414 -17.516 -5.898 1 97.25 91 TYR A CA 1
ATOM 668 C C . TYR A 1 91 ? -3.076 -16.984 -5.395 1 97.25 91 TYR A C 1
ATOM 670 O O . TYR A 1 91 ? -2.102 -17.734 -5.301 1 97.25 91 TYR A O 1
ATOM 678 N N . THR A 1 92 ? -2.979 -15.734 -5.074 1 96.69 92 THR A N 1
ATOM 679 C CA . THR A 1 92 ? -1.764 -15.117 -4.551 1 96.69 92 THR A CA 1
ATOM 680 C C . THR A 1 92 ? -2.098 -14.078 -3.484 1 96.69 92 THR A C 1
ATOM 682 O O . THR A 1 92 ? -3.074 -13.336 -3.613 1 96.69 92 THR A O 1
ATOM 685 N N . THR A 1 93 ? -1.299 -14.07 -2.406 1 93.19 93 THR A N 1
ATOM 686 C CA . THR A 1 93 ? -1.629 -13.234 -1.257 1 93.19 93 THR A CA 1
ATOM 687 C C . THR A 1 93 ? -1.488 -11.75 -1.606 1 93.19 93 THR A C 1
ATOM 689 O O . THR A 1 93 ? -2.279 -10.922 -1.151 1 93.19 93 THR A O 1
ATOM 692 N N . MET A 1 94 ? -0.456 -11.461 -2.408 1 87.88 94 MET A N 1
ATOM 693 C CA . MET A 1 94 ? -0.243 -10.094 -2.871 1 87.88 94 MET A CA 1
ATOM 694 C C . MET A 1 94 ? -0.363 -10.008 -4.391 1 87.88 94 MET A C 1
ATOM 696 O O . MET A 1 94 ? -0.08 -10.977 -5.094 1 87.88 94 MET A O 1
ATOM 700 N N . GLU A 1 95 ? -0.701 -8.836 -4.844 1 88.5 95 GLU A N 1
ATOM 701 C CA . GLU A 1 95 ? -0.759 -8.602 -6.281 1 88.5 95 GLU A CA 1
ATOM 702 C C . GLU A 1 95 ? 0.562 -8.969 -6.953 1 88.5 95 GLU A C 1
ATOM 704 O O . GLU A 1 95 ? 1.633 -8.594 -6.473 1 88.5 95 GLU A O 1
ATOM 709 N N . PRO A 1 96 ? 0.42 -9.727 -8.086 1 91.06 96 PRO A N 1
ATOM 710 C CA . PRO A 1 96 ? 1.648 -10.07 -8.812 1 91.06 96 PRO A CA 1
ATOM 711 C C . PRO A 1 96 ? 2.418 -8.836 -9.273 1 91.06 96 PRO A C 1
ATOM 713 O O . PRO A 1 96 ? 1.811 -7.848 -9.703 1 91.06 96 PRO A O 1
ATOM 716 N N . CYS A 1 97 ? 3.773 -8.953 -9.203 1 84.69 97 CYS A N 1
ATOM 717 C CA . CYS A 1 97 ? 4.602 -7.82 -9.609 1 84.69 97 CYS A CA 1
ATOM 718 C C . CYS A 1 97 ? 4.484 -7.582 -11.109 1 84.69 97 CYS A C 1
ATOM 720 O O . CYS A 1 97 ? 4.48 -8.531 -11.898 1 84.69 97 CYS A O 1
ATOM 722 N N . PHE A 1 98 ? 4.383 -6.332 -11.477 1 82.56 98 PHE A N 1
ATOM 723 C CA . PHE A 1 98 ? 4.301 -5.996 -12.898 1 82.56 98 PHE A CA 1
ATOM 724 C C . PHE A 1 98 ? 5.66 -5.555 -13.43 1 82.56 98 PHE A C 1
ATOM 726 O O . PHE A 1 98 ? 5.863 -5.484 -14.641 1 82.56 98 PHE A O 1
ATOM 733 N N . LYS A 1 99 ? 6.488 -5.199 -12.508 1 75.62 99 LYS A N 1
ATOM 734 C CA . LYS A 1 99 ? 7.863 -4.82 -12.82 1 75.62 99 LYS A CA 1
ATOM 735 C C . LYS A 1 99 ? 8.828 -5.309 -11.742 1 75.62 99 LYS A C 1
ATOM 737 O O . LYS A 1 99 ? 8.484 -5.32 -10.562 1 75.62 99 LYS A O 1
ATOM 742 N N . ARG A 1 100 ? 10.023 -5.762 -12.172 1 75.94 100 ARG A N 1
ATOM 743 C CA . ARG A 1 100 ? 11.094 -6.152 -11.266 1 75.94 100 ARG A CA 1
ATOM 744 C C . ARG A 1 100 ? 12.289 -5.211 -11.391 1 75.94 100 ARG A C 1
ATOM 746 O O . ARG A 1 100 ? 12.773 -4.965 -12.5 1 75.94 100 ARG A O 1
ATOM 753 N N . LEU A 1 101 ? 12.695 -4.742 -10.273 1 60.09 101 LEU A N 1
ATOM 754 C CA . LEU A 1 101 ? 13.859 -3.859 -10.266 1 60.09 101 LEU A CA 1
ATOM 755 C C . LEU A 1 101 ? 15.094 -4.578 -10.797 1 60.09 101 LEU A C 1
ATOM 757 O O . LEU A 1 101 ? 15.977 -3.953 -11.391 1 60.09 101 LEU A O 1
ATOM 761 N N . SER A 1 102 ? 15.188 -5.898 -10.609 1 69.81 102 SER A N 1
ATOM 762 C CA . SER A 1 102 ? 16.312 -6.727 -11.031 1 69.81 102 SER A CA 1
ATOM 763 C C . SER A 1 102 ? 16.344 -6.883 -12.547 1 69.81 102 SER A C 1
ATOM 765 O O . SER A 1 102 ? 17.344 -7.324 -13.109 1 69.81 102 SER A O 1
ATOM 767 N N . GLY A 1 103 ? 15.242 -6.504 -13.273 1 76.5 103 GLY A N 1
ATOM 768 C CA . GLY A 1 103 ? 15.156 -6.723 -14.711 1 76.5 103 GLY A CA 1
ATOM 769 C C . GLY A 1 103 ? 14.633 -8.094 -15.07 1 76.5 103 GLY A C 1
ATOM 770 O O . GLY A 1 103 ? 14.375 -8.375 -16.25 1 76.5 103 GLY A O 1
ATOM 771 N N . LYS A 1 104 ? 14.445 -8.945 -14.125 1 86.31 104 LYS A N 1
ATOM 772 C CA . LYS A 1 104 ? 13.891 -10.273 -14.367 1 86.31 104 LYS A CA 1
ATOM 773 C C . LYS A 1 104 ? 12.438 -10.18 -14.836 1 86.31 104 LYS A C 1
ATOM 775 O O . LYS A 1 104 ? 11.781 -9.156 -14.633 1 86.31 104 LYS A O 1
ATOM 780 N N . LEU A 1 105 ? 12.008 -11.234 -15.5 1 93.12 105 LEU A N 1
ATOM 781 C CA . LEU A 1 105 ? 10.625 -11.328 -15.945 1 93.12 105 LEU A CA 1
ATOM 782 C C . LEU A 1 105 ? 9.664 -11.172 -14.773 1 93.12 105 LEU A C 1
ATOM 784 O O . LEU A 1 105 ? 9.82 -11.836 -13.742 1 93.12 105 LEU A O 1
ATOM 788 N N . SER A 1 106 ? 8.664 -10.258 -14.93 1 91.12 106 SER A N 1
ATOM 789 C CA . SER A 1 106 ? 7.707 -10.016 -13.859 1 91.12 106 SER A CA 1
ATOM 790 C C . SER A 1 106 ? 6.719 -11.172 -13.734 1 91.12 106 SER A C 1
ATOM 792 O O . SER A 1 106 ? 6.551 -11.953 -14.672 1 91.12 106 SER A O 1
ATOM 794 N N . CYS A 1 107 ? 6.098 -11.273 -12.594 1 95.88 107 CYS A N 1
ATOM 795 C CA . CYS A 1 107 ? 5.109 -12.328 -12.398 1 95.88 107 CYS A CA 1
ATOM 796 C C . CYS A 1 107 ? 3.902 -12.109 -13.305 1 95.88 107 CYS A C 1
ATOM 798 O O . CYS A 1 107 ? 3.293 -13.078 -13.773 1 95.88 107 CYS A O 1
ATOM 800 N N . VAL A 1 108 ? 3.582 -10.883 -13.562 1 94 108 VAL A N 1
ATOM 801 C CA . VAL A 1 108 ? 2.479 -10.594 -14.477 1 94 108 VAL A CA 1
ATOM 802 C C . VAL A 1 108 ? 2.791 -11.148 -15.859 1 94 108 VAL A C 1
ATOM 804 O O . VAL A 1 108 ? 1.959 -11.82 -16.469 1 94 108 VAL A O 1
ATOM 807 N N . GLU A 1 109 ? 3.957 -10.914 -16.328 1 95.12 109 GLU A N 1
ATOM 808 C CA . GLU A 1 109 ? 4.355 -11.414 -17.641 1 95.12 109 GLU A CA 1
ATOM 809 C C . GLU A 1 109 ? 4.367 -12.945 -17.672 1 95.12 109 GLU A C 1
ATOM 811 O O . GLU A 1 109 ? 3.945 -13.555 -18.656 1 95.12 109 GLU A O 1
ATOM 816 N N . ARG A 1 110 ? 4.871 -13.508 -16.641 1 97.38 110 ARG A N 1
ATOM 817 C CA . ARG A 1 110 ? 4.902 -14.961 -16.547 1 97.38 110 ARG A CA 1
ATOM 818 C C . ARG A 1 110 ? 3.498 -15.547 -16.641 1 97.38 110 ARG A C 1
ATOM 820 O O . ARG A 1 110 ? 3.279 -16.547 -17.328 1 97.38 110 ARG A O 1
ATOM 827 N N . ILE A 1 111 ? 2.549 -14.977 -15.93 1 98.06 111 ILE A N 1
ATOM 828 C CA . ILE A 1 111 ? 1.165 -15.438 -15.898 1 98.06 111 ILE A CA 1
ATOM 829 C C . ILE A 1 111 ? 0.523 -15.242 -17.266 1 98.06 111 ILE A C 1
ATOM 831 O O . ILE A 1 111 ? -0.168 -16.125 -17.766 1 98.06 111 ILE A O 1
ATOM 835 N N . ILE A 1 112 ? 0.81 -14.102 -17.875 1 97.56 112 ILE A N 1
ATOM 836 C CA . ILE A 1 112 ? 0.23 -13.789 -19.188 1 97.56 112 ILE A CA 1
ATOM 837 C C . ILE A 1 112 ? 0.679 -14.82 -20.219 1 97.56 112 ILE A C 1
ATOM 839 O O . ILE A 1 112 ? -0.112 -15.25 -21.062 1 97.56 112 ILE A O 1
ATOM 843 N N . ARG A 1 113 ? 1.904 -15.258 -20.141 1 97.25 113 ARG A N 1
ATOM 844 C CA . ARG A 1 113 ? 2.424 -16.266 -21.047 1 97.25 113 ARG A CA 1
ATOM 845 C C . ARG A 1 113 ? 1.657 -17.578 -20.906 1 97.25 113 ARG A C 1
ATOM 847 O O . ARG A 1 113 ? 1.731 -18.438 -21.797 1 97.25 113 ARG A O 1
ATOM 854 N N . GLN A 1 114 ? 0.977 -17.703 -19.797 1 97.81 114 GLN A N 1
ATOM 855 C CA . GLN A 1 114 ? 0.235 -18.922 -19.516 1 97.81 114 GLN A CA 1
ATOM 856 C C . GLN A 1 114 ? -1.27 -18.688 -19.641 1 97.81 114 GLN A C 1
ATOM 858 O O . GLN A 1 114 ? -2.064 -19.406 -19.031 1 97.81 114 GLN A O 1
ATOM 863 N N . ASN A 1 115 ? -1.703 -17.703 -20.391 1 96.94 115 ASN A N 1
ATOM 864 C CA . ASN A 1 115 ? -3.104 -17.297 -20.438 1 96.94 115 ASN A CA 1
ATOM 865 C C . ASN A 1 115 ? -3.971 -18.344 -21.125 1 96.94 115 ASN A C 1
ATOM 867 O O . ASN A 1 115 ? -5.199 -18.281 -21.047 1 96.94 115 ASN A O 1
ATOM 871 N N . SER A 1 116 ? -3.414 -19.344 -21.812 1 97 116 SER A N 1
ATOM 872 C CA . SER A 1 116 ? -4.188 -20.422 -22.438 1 97 116 SER A CA 1
ATOM 873 C C . SER A 1 116 ? -4.844 -21.312 -21.391 1 97 116 SER A C 1
ATOM 875 O O . SER A 1 116 ? -5.898 -21.906 -21.641 1 97 116 SER A O 1
ATOM 877 N N . TRP A 1 117 ? -4.223 -21.375 -20.156 1 96.81 117 TRP A N 1
ATOM 878 C CA . TRP A 1 117 ? -4.773 -22.312 -19.172 1 96.81 117 TRP A CA 1
ATOM 879 C C . TRP A 1 117 ? -4.934 -21.625 -17.828 1 96.81 117 TRP A C 1
ATOM 881 O O . TRP A 1 117 ? -5.688 -22.094 -16.969 1 96.81 117 TRP A O 1
ATOM 891 N N . ILE A 1 118 ? -4.246 -20.578 -17.547 1 97.56 118 ILE A N 1
ATOM 892 C CA . ILE A 1 118 ? -4.594 -19.75 -16.406 1 97.56 118 ILE A CA 1
ATOM 893 C C . ILE A 1 118 ? -5.66 -18.734 -16.812 1 97.56 118 ILE A C 1
ATOM 895 O O . ILE A 1 118 ? -5.387 -17.812 -17.594 1 97.56 118 ILE A O 1
ATOM 899 N N . LYS A 1 119 ? -6.793 -18.859 -16.156 1 96.75 119 LYS A N 1
ATOM 900 C CA . LYS A 1 119 ? -7.926 -18.062 -16.625 1 96.75 119 LYS A CA 1
ATOM 901 C C . LYS A 1 119 ? -8.336 -17.016 -15.594 1 96.75 119 LYS A C 1
ATOM 903 O O . LYS A 1 119 ? -8.938 -16 -15.93 1 96.75 119 LYS A O 1
ATOM 908 N N . GLU A 1 120 ? -8.008 -17.344 -14.383 1 96.31 120 GLU A N 1
ATOM 909 C CA . GLU A 1 120 ? -8.391 -16.453 -13.281 1 96.31 120 GLU A CA 1
ATOM 910 C C . GLU A 1 120 ? -7.234 -16.281 -12.297 1 96.31 120 GLU A C 1
ATOM 912 O O . GLU A 1 120 ? -6.461 -17.203 -12.062 1 96.31 120 GLU A O 1
ATOM 917 N N . VAL A 1 121 ? -7.168 -15.039 -11.789 1 96.19 121 VAL A N 1
ATOM 918 C CA . VAL A 1 121 ? -6.238 -14.727 -10.711 1 96.19 121 VAL A CA 1
ATOM 919 C C . VAL A 1 121 ? -7 -14.133 -9.531 1 96.19 121 VAL A C 1
ATOM 921 O O . VAL A 1 121 ? -7.785 -13.195 -9.703 1 96.19 121 VAL A O 1
ATOM 924 N N . TYR A 1 122 ? -6.82 -14.719 -8.375 1 94.12 122 TYR A N 1
ATOM 925 C CA . TYR A 1 122 ? -7.391 -14.234 -7.125 1 94.12 122 TYR A CA 1
ATOM 926 C C . TYR A 1 122 ? -6.316 -13.625 -6.238 1 94.12 122 TYR A C 1
ATOM 928 O O . TYR A 1 122 ? -5.336 -14.281 -5.895 1 94.12 122 TYR A O 1
ATOM 936 N N . VAL A 1 123 ? -6.5 -12.344 -5.844 1 92.31 123 VAL A N 1
ATOM 937 C CA . VAL A 1 123 ? -5.496 -11.586 -5.105 1 92.31 123 VAL A CA 1
ATOM 938 C C . VAL A 1 123 ? -6.02 -11.258 -3.707 1 92.31 123 VAL A C 1
ATOM 940 O O . VAL A 1 123 ? -7.184 -10.891 -3.545 1 92.31 123 VAL A O 1
ATOM 943 N N . GLY A 1 124 ? -5.113 -11.406 -2.721 1 88.38 124 GLY A N 1
ATOM 944 C CA . GLY A 1 124 ? -5.469 -11.039 -1.359 1 88.38 124 GLY A CA 1
ATOM 945 C C . GLY A 1 124 ? -5.371 -9.547 -1.098 1 88.38 124 GLY A C 1
ATOM 946 O O . GLY A 1 124 ? -6.352 -8.922 -0.689 1 88.38 124 GLY A O 1
ATOM 947 N N . VAL A 1 125 ? -4.141 -9.055 -1.285 1 77.19 125 VAL A N 1
ATOM 948 C CA . VAL A 1 125 ? -3.877 -7.637 -1.061 1 77.19 125 VAL A CA 1
ATOM 949 C C . VAL A 1 125 ? -3.188 -7.039 -2.283 1 77.19 125 VAL A C 1
ATOM 951 O O . VAL A 1 125 ? -2.342 -7.688 -2.906 1 77.19 125 VAL A O 1
ATOM 954 N N . CYS A 1 126 ? -3.531 -5.836 -2.639 1 65.38 126 CYS A N 1
ATOM 955 C CA . CYS A 1 126 ? -2.824 -5.109 -3.688 1 65.38 126 CYS A CA 1
ATOM 956 C C . CYS A 1 126 ? -1.468 -4.621 -3.195 1 65.38 126 CYS A C 1
ATOM 958 O O . CYS A 1 126 ? -1.309 -4.301 -2.016 1 65.38 126 CYS A O 1
ATOM 960 N N . GLU A 1 127 ? -0.459 -4.922 -4.164 1 53.97 127 GLU A N 1
ATOM 961 C CA . GLU A 1 127 ? 0.898 -4.527 -3.803 1 53.97 127 GLU A CA 1
ATOM 962 C C . GLU A 1 127 ? 0.927 -3.105 -3.246 1 53.97 127 GLU A C 1
ATOM 964 O O . GLU A 1 127 ? 0.356 -2.188 -3.84 1 53.97 127 GLU A O 1
ATOM 969 N N . PRO A 1 128 ? 1.151 -2.953 -2.062 1 46 128 PRO A N 1
ATOM 970 C CA . PRO A 1 128 ? 1.284 -1.61 -1.492 1 46 128 PRO A CA 1
ATOM 971 C C . PRO A 1 128 ? 2.199 -0.708 -2.318 1 46 128 PRO A C 1
ATOM 973 O O . PRO A 1 128 ? 3.232 -1.16 -2.816 1 46 128 PRO A O 1
ATOM 976 N N . ASP A 1 129 ? 1.849 -0.052 -3.363 1 44.56 129 ASP A N 1
ATOM 977 C CA . ASP A 1 129 ? 2.801 0.921 -3.891 1 44.56 129 ASP A CA 1
ATOM 978 C C . ASP A 1 129 ? 3.701 1.463 -2.781 1 44.56 129 ASP A C 1
ATOM 980 O O . ASP A 1 129 ? 3.541 2.605 -2.348 1 44.56 129 ASP A O 1
ATOM 984 N N . ILE A 1 130 ? 3.773 0.836 -1.749 1 40.16 130 ILE A N 1
ATOM 985 C CA . ILE A 1 130 ? 4.551 1.367 -0.635 1 40.16 130 ILE A CA 1
ATOM 986 C C . ILE A 1 130 ? 5.699 2.219 -1.167 1 40.16 130 ILE A C 1
ATOM 988 O O . ILE A 1 130 ? 6.055 3.238 -0.571 1 40.16 130 ILE A O 1
ATOM 992 N N . PHE A 1 131 ? 6.508 1.74 -2.232 1 37.69 131 PHE A N 1
ATOM 993 C CA . PHE A 1 131 ? 7.715 2.531 -2.436 1 37.69 131 PHE A CA 1
ATOM 994 C C . PHE A 1 131 ? 7.406 3.795 -3.229 1 37.69 131 PHE A C 1
ATOM 996 O O . PHE A 1 131 ? 7.84 4.891 -2.857 1 37.69 131 PHE A O 1
ATOM 1003 N N . VAL A 1 132 ? 7.078 3.756 -4.469 1 39.31 132 VAL A N 1
ATOM 1004 C CA . VAL A 1 132 ? 7.012 5.02 -5.199 1 39.31 132 VAL A CA 1
ATOM 1005 C C . VAL A 1 132 ? 5.594 5.582 -5.129 1 39.31 132 VAL A C 1
ATOM 1007 O O . VAL A 1 132 ? 4.645 4.949 -5.602 1 39.31 132 VAL A O 1
ATOM 1010 N N . CYS A 1 133 ? 5.414 6.258 -4.051 1 45.44 133 CYS A N 1
ATOM 1011 C CA . CYS A 1 133 ? 4.125 6.926 -3.926 1 45.44 133 CYS A CA 1
ATOM 1012 C C . CYS A 1 133 ? 3.727 7.594 -5.238 1 45.44 133 CYS A C 1
ATOM 1014 O O . CYS A 1 133 ? 4.199 8.688 -5.551 1 45.44 133 CYS A O 1
ATOM 1016 N N . GLN A 1 134 ? 3.857 7.109 -6.387 1 49.22 134 GLN A N 1
ATOM 1017 C CA . GLN A 1 134 ? 3.291 7.719 -7.586 1 49.22 134 GLN A CA 1
ATOM 1018 C C . GLN A 1 134 ? 1.772 7.816 -7.484 1 49.22 134 GLN A C 1
ATOM 1020 O O . GLN A 1 134 ? 1.055 7.309 -8.352 1 49.22 134 GLN A O 1
ATOM 1025 N N . ASN A 1 135 ? 1.391 8.391 -6.332 1 60.88 135 ASN A N 1
ATOM 1026 C CA . ASN A 1 135 ? -0.043 8.43 -6.059 1 60.88 135 ASN A CA 1
ATOM 1027 C C . ASN A 1 135 ? -0.651 9.773 -6.445 1 60.88 135 ASN A C 1
ATOM 1029 O O . ASN A 1 135 ? 0.069 10.758 -6.621 1 60.88 135 ASN A O 1
ATOM 1033 N N . PRO A 1 136 ? -1.842 9.75 -7.023 1 67.75 136 PRO A N 1
ATOM 1034 C CA . PRO A 1 136 ? -2.561 10.984 -7.344 1 67.75 136 PRO A CA 1
ATOM 1035 C C . PRO A 1 136 ? -2.373 12.07 -6.281 1 67.75 136 PRO A C 1
ATOM 1037 O O . PRO A 1 136 ? -2.332 13.258 -6.609 1 67.75 136 PRO A O 1
ATOM 1040 N N . SER A 1 137 ? -2.078 11.68 -5.047 1 81.88 137 SER A N 1
ATOM 1041 C CA . SER A 1 137 ? -1.89 12.648 -3.969 1 81.88 137 SER A CA 1
ATOM 1042 C C . SER A 1 137 ? -0.636 13.484 -4.191 1 81.88 137 SER A C 1
ATOM 1044 O O . SER A 1 137 ? -0.679 14.711 -4.086 1 81.88 137 SER A O 1
ATOM 1046 N N . ARG A 1 138 ? 0.443 12.828 -4.508 1 82.94 138 ARG A N 1
ATOM 1047 C CA . ARG A 1 138 ? 1.701 13.523 -4.754 1 82.94 138 ARG A CA 1
ATOM 1048 C C . ARG A 1 138 ? 1.572 14.484 -5.934 1 82.94 138 ARG A C 1
ATOM 1050 O O . ARG A 1 138 ? 1.984 15.641 -5.844 1 82.94 138 ARG A O 1
ATOM 1057 N N . GLN A 1 139 ? 1.021 14.008 -6.984 1 80.81 139 GLN A N 1
ATOM 1058 C CA . GLN A 1 139 ? 0.854 14.82 -8.188 1 80.81 139 GLN A CA 1
ATOM 1059 C C . GLN A 1 139 ? 0.008 16.062 -7.906 1 80.81 139 GLN A C 1
ATOM 1061 O O . GLN A 1 139 ? 0.369 17.172 -8.305 1 80.81 139 GLN A O 1
ATOM 1066 N N . MET A 1 140 ? -1.092 15.961 -7.254 1 87.81 140 MET A N 1
ATOM 1067 C CA . MET A 1 140 ? -1.998 17.062 -6.941 1 87.81 140 MET A CA 1
ATOM 1068 C C . MET A 1 140 ? -1.302 18.109 -6.082 1 87.81 140 MET A C 1
ATOM 1070 O O . MET A 1 140 ? -1.413 19.312 -6.344 1 87.81 140 MET A O 1
ATOM 1074 N N . LEU A 1 141 ? -0.527 17.672 -5.086 1 94.19 141 LEU A N 1
ATOM 1075 C CA . LEU A 1 141 ? 0.175 18.594 -4.199 1 94.19 141 LEU A CA 1
ATOM 1076 C C . LEU A 1 141 ? 1.259 19.344 -4.953 1 94.19 141 LEU A C 1
ATOM 1078 O O . LEU A 1 141 ? 1.374 20.578 -4.812 1 94.19 141 LEU A O 1
ATOM 1082 N N . GLU A 1 142 ? 2 18.656 -5.754 1 91.75 142 GLU A N 1
ATOM 1083 C CA . GLU A 1 142 ? 3.076 19.281 -6.512 1 91.75 142 GLU A CA 1
ATOM 1084 C C . GLU A 1 142 ? 2.525 20.297 -7.516 1 91.75 142 GLU A C 1
ATOM 1086 O O . GLU A 1 142 ? 3.107 21.359 -7.715 1 91.75 142 GLU A O 1
ATOM 1091 N N . GLU A 1 143 ? 1.426 19.953 -8.102 1 91.56 143 GLU A N 1
ATOM 1092 C CA . GLU A 1 143 ? 0.78 20.875 -9.039 1 91.56 143 GLU A CA 1
ATOM 1093 C C . GLU A 1 143 ? 0.304 22.141 -8.328 1 91.56 143 GLU A C 1
ATOM 1095 O O . GLU A 1 143 ? 0.208 23.203 -8.945 1 91.56 143 GLU A O 1
ATOM 1100 N N . ALA A 1 144 ? -0.03 22.062 -7.074 1 95 144 ALA A N 1
ATOM 1101 C CA . ALA A 1 144 ? -0.473 23.203 -6.281 1 95 144 ALA A CA 1
ATOM 1102 C C . ALA A 1 144 ? 0.717 23.984 -5.727 1 95 144 ALA A C 1
ATOM 1104 O O . ALA A 1 144 ? 0.544 24.922 -4.941 1 95 144 ALA A O 1
ATOM 1105 N N . GLY A 1 145 ? 1.946 23.562 -6.074 1 95.38 145 GLY A N 1
ATOM 1106 C CA . GLY A 1 145 ? 3.141 24.281 -5.66 1 95.38 145 GLY A CA 1
ATOM 1107 C C . GLY A 1 145 ? 3.705 23.797 -4.34 1 95.38 145 GLY A C 1
ATOM 1108 O O . GLY A 1 145 ? 4.523 24.469 -3.717 1 95.38 145 GLY A O 1
ATOM 1109 N N . ILE A 1 146 ? 3.271 22.719 -3.869 1 96.19 146 ILE A N 1
ATOM 1110 C CA . ILE A 1 146 ? 3.734 22.141 -2.617 1 96.19 146 ILE A CA 1
ATOM 1111 C C . ILE A 1 146 ? 4.711 21 -2.91 1 96.19 146 ILE A C 1
ATOM 1113 O O . ILE A 1 146 ? 4.379 20.062 -3.637 1 96.19 146 ILE A O 1
ATOM 1117 N N . GLN A 1 147 ? 5.891 21.016 -2.348 1 94.12 147 GLN A N 1
ATOM 1118 C CA . GLN A 1 147 ? 6.879 19.969 -2.549 1 94.12 147 GLN A CA 1
ATOM 1119 C C . GLN A 1 147 ? 6.574 18.75 -1.68 1 94.12 147 GLN A C 1
ATOM 1121 O O . GLN A 1 147 ? 6.223 18.891 -0.507 1 94.12 147 GLN A O 1
ATOM 1126 N N . VAL A 1 148 ? 6.672 17.594 -2.273 1 92 148 VAL A N 1
ATOM 1127 C CA . VAL A 1 148 ? 6.426 16.359 -1.532 1 92 148 VAL A CA 1
ATOM 1128 C C . VAL A 1 148 ? 7.711 15.539 -1.438 1 92 148 VAL A C 1
ATOM 1130 O O . VAL A 1 148 ? 8.391 15.32 -2.445 1 92 148 VAL A O 1
ATOM 1133 N N . HIS A 1 149 ? 8.039 15.125 -0.197 1 88.94 149 HIS A N 1
ATOM 1134 C CA . HIS A 1 149 ? 9.258 14.367 0.067 1 88.94 149 HIS A CA 1
ATOM 1135 C C . HIS A 1 149 ? 8.953 13.086 0.844 1 88.94 149 HIS A C 1
ATOM 1137 O O . HIS A 1 149 ? 8.055 13.07 1.687 1 88.94 149 HIS A O 1
ATOM 1143 N N . HIS A 1 150 ? 9.688 12.094 0.525 1 85.12 150 HIS A N 1
ATOM 1144 C CA . HIS A 1 150 ? 9.609 10.859 1.287 1 85.12 150 HIS A CA 1
ATOM 1145 C C . HIS A 1 150 ? 10.672 10.812 2.385 1 85.12 150 HIS A C 1
ATOM 1147 O O . HIS A 1 150 ? 11.828 11.172 2.15 1 85.12 150 HIS A O 1
ATOM 1153 N N . VAL A 1 151 ? 10.242 10.484 3.607 1 88.12 151 VAL A N 1
ATOM 1154 C CA . VAL A 1 151 ? 11.172 10.219 4.699 1 88.12 151 VAL A CA 1
ATOM 1155 C C . VAL A 1 151 ? 11.406 8.711 4.824 1 88.12 151 VAL A C 1
ATOM 1157 O O . VAL A 1 151 ? 10.547 7.98 5.32 1 88.12 151 VAL A O 1
ATOM 1160 N N . PRO A 1 152 ? 12.562 8.266 4.426 1 78.94 152 PRO A N 1
ATOM 1161 C CA . PRO A 1 152 ? 12.82 6.828 4.367 1 78.94 152 PRO A CA 1
ATOM 1162 C C . PRO A 1 152 ? 13.125 6.227 5.738 1 78.94 152 PRO A C 1
ATOM 1164 O O . PRO A 1 152 ? 13.297 6.961 6.715 1 78.94 152 PRO A O 1
ATOM 1167 N N . SER A 1 153 ? 13.086 4.906 5.883 1 75.44 153 SER A N 1
ATOM 1168 C CA . SER A 1 153 ? 13.633 4.066 6.941 1 75.44 153 SER A CA 1
ATOM 1169 C C . SER A 1 153 ? 12.586 3.771 8.008 1 75.44 153 SER A C 1
ATOM 1171 O O . SER A 1 153 ? 12.836 2.99 8.93 1 75.44 153 SER A O 1
ATOM 1173 N N . LEU A 1 154 ? 11.469 4.391 7.922 1 81.69 154 LEU A N 1
ATOM 1174 C CA . LEU A 1 154 ? 10.469 4.172 8.961 1 81.69 154 LEU A CA 1
ATOM 1175 C C . LEU A 1 154 ? 9.258 3.439 8.398 1 81.69 154 LEU A C 1
ATOM 1177 O O . LEU A 1 154 ? 8.242 3.291 9.086 1 81.69 154 LEU A O 1
ATOM 1181 N N . GLU A 1 155 ? 9.344 2.986 7.199 1 76.19 155 GLU A N 1
ATOM 1182 C CA . GLU A 1 155 ? 8.211 2.447 6.461 1 76.19 155 GLU A CA 1
ATOM 1183 C C . GLU A 1 155 ? 7.586 1.263 7.191 1 76.19 155 GLU A C 1
ATOM 1185 O O . GLU A 1 155 ? 6.363 1.198 7.352 1 76.19 155 GLU A O 1
ATOM 1190 N N . GLU A 1 156 ? 8.375 0.385 7.727 1 69.94 156 GLU A N 1
ATOM 1191 C CA . GLU A 1 156 ? 7.867 -0.807 8.398 1 69.94 156 GLU A CA 1
ATOM 1192 C C . GLU A 1 156 ? 7.121 -0.443 9.68 1 69.94 156 GLU A C 1
ATOM 1194 O O . GLU A 1 156 ? 6.02 -0.939 9.922 1 69.94 156 GLU A O 1
ATOM 1199 N N . ALA A 1 157 ? 7.793 0.332 10.453 1 78.62 157 ALA A N 1
ATOM 1200 C CA . ALA A 1 157 ? 7.176 0.757 11.703 1 78.62 157 ALA A CA 1
ATOM 1201 C C . ALA A 1 157 ? 5.867 1.501 11.445 1 78.62 157 ALA A C 1
ATOM 1203 O O . ALA A 1 157 ? 4.875 1.281 12.141 1 78.62 157 ALA A O 1
ATOM 1204 N N . ILE A 1 158 ? 5.855 2.285 10.398 1 83.25 158 ILE A N 1
ATOM 1205 C CA . ILE A 1 158 ? 4.676 3.082 10.07 1 83.25 158 ILE A CA 1
ATOM 1206 C C . ILE A 1 158 ? 3.547 2.166 9.609 1 83.25 158 ILE A C 1
ATOM 1208 O O . ILE A 1 158 ? 2.404 2.303 10.055 1 83.25 158 ILE A O 1
ATOM 1212 N N . LEU A 1 159 ? 3.824 1.282 8.758 1 75 159 LEU A N 1
ATOM 1213 C CA . LEU A 1 159 ? 2.811 0.363 8.258 1 75 159 LEU A CA 1
ATOM 1214 C C . LEU A 1 159 ? 2.25 -0.499 9.383 1 75 159 LEU A C 1
ATOM 1216 O O . LEU A 1 159 ? 1.044 -0.748 9.438 1 75 159 LEU A O 1
ATOM 1220 N N . ALA A 1 160 ? 3.098 -0.992 10.281 1 72.94 160 ALA A N 1
ATOM 1221 C CA . ALA A 1 160 ? 2.664 -1.803 11.414 1 72.94 160 ALA A CA 1
ATOM 1222 C C . ALA A 1 160 ? 1.669 -1.04 12.281 1 72.94 160 ALA A C 1
ATOM 1224 O O . ALA A 1 160 ? 0.636 -1.585 12.68 1 72.94 160 ALA A O 1
ATOM 1225 N N . VAL A 1 161 ? 1.969 0.193 12.586 1 82.12 161 VAL A N 1
ATOM 1226 C CA . VAL A 1 161 ? 1.087 1.018 13.406 1 82.12 161 VAL A CA 1
ATOM 1227 C C . VAL A 1 161 ? -0.196 1.324 12.641 1 82.12 161 VAL A C 1
ATOM 1229 O O . VAL A 1 161 ? -1.297 1.204 13.18 1 82.12 161 VAL A O 1
ATOM 1232 N N . ALA A 1 162 ? -0.057 1.676 11.359 1 80.12 162 ALA A N 1
ATOM 1233 C CA . ALA A 1 162 ? -1.181 2.127 10.539 1 80.12 162 ALA A CA 1
ATOM 1234 C C . ALA A 1 162 ? -2.238 1.036 10.414 1 80.12 162 ALA A C 1
ATOM 1236 O O . ALA A 1 162 ? -3.438 1.323 10.398 1 80.12 162 ALA A O 1
ATOM 1237 N N . THR A 1 163 ? -1.815 -0.222 10.398 1 70.88 163 THR A N 1
ATOM 1238 C CA . THR A 1 163 ? -2.732 -1.304 10.055 1 70.88 163 THR A CA 1
ATOM 1239 C C . THR A 1 163 ? -3.084 -2.125 11.289 1 70.88 163 THR A C 1
ATOM 1241 O O . THR A 1 163 ? -3.67 -3.205 11.18 1 70.88 163 THR A O 1
ATOM 1244 N N . ALA A 1 164 ? -2.67 -1.687 12.469 1 69.69 164 ALA A N 1
ATOM 1245 C CA . ALA A 1 164 ? -2.879 -2.443 13.703 1 69.69 164 ALA A CA 1
ATOM 1246 C C . ALA A 1 164 ? -4.352 -2.805 13.883 1 69.69 164 ALA A C 1
ATOM 1248 O O . ALA A 1 164 ? -4.676 -3.848 14.453 1 69.69 164 ALA A O 1
ATOM 1249 N N . GLY A 1 165 ? -5.27 -1.942 13.445 1 61.28 165 GLY A N 1
ATOM 1250 C CA . GLY A 1 165 ? -6.691 -2.223 13.57 1 61.28 165 GLY A CA 1
ATOM 1251 C C . GLY A 1 165 ? -7.227 -3.1 12.453 1 61.28 165 GLY A C 1
ATOM 1252 O O . GLY A 1 165 ? -8.383 -3.516 12.484 1 61.28 165 GLY A O 1
ATOM 1253 N N . HIS A 1 166 ? -6.527 -3.26 11.523 1 51.22 166 HIS A N 1
ATOM 1254 C CA . HIS A 1 166 ? -6.984 -3.994 10.352 1 51.22 166 HIS A CA 1
ATOM 1255 C C . HIS A 1 166 ? -6.676 -5.48 10.477 1 51.22 166 HIS A C 1
ATOM 1257 O O . HIS A 1 166 ? -7.129 -6.285 9.656 1 51.22 166 HIS A O 1
ATOM 1263 N N . VAL A 1 167 ? -5.879 -5.906 11.562 1 43.41 167 VAL A N 1
ATOM 1264 C CA . VAL A 1 167 ? -5.535 -7.309 11.789 1 43.41 167 VAL A CA 1
ATOM 1265 C C . VAL A 1 167 ? -6.656 -8 12.562 1 43.41 167 VAL A C 1
ATOM 1267 O O . VAL A 1 167 ? -6.578 -9.195 12.836 1 43.41 167 VAL A O 1
ATOM 1270 N N . SER A 1 168 ? -7.777 -7.559 13.102 1 34.78 168 SER A N 1
ATOM 1271 C CA . SER A 1 168 ? -8.578 -8.484 13.906 1 34.78 168 SER A CA 1
ATOM 1272 C C . SER A 1 168 ? -9.195 -9.57 13.039 1 34.78 168 SER A C 1
ATOM 1274 O O . SER A 1 168 ? -9.531 -9.336 11.875 1 34.78 168 SER A O 1
ATOM 1276 N N . MET B 1 1 ? 18.422 29.875 6.453 1 54.97 1 MET B N 1
ATOM 1277 C CA . MET B 1 1 ? 18.422 28.797 7.438 1 54.97 1 MET B CA 1
ATOM 1278 C C . MET B 1 1 ? 18.734 27.469 6.781 1 54.97 1 MET B C 1
ATOM 1280 O O . MET B 1 1 ? 18.406 27.25 5.613 1 54.97 1 MET B O 1
ATOM 1284 N N . SER B 1 2 ? 19.562 26.703 7.438 1 64.44 2 SER B N 1
ATOM 1285 C CA . SER B 1 2 ? 20.078 25.484 6.816 1 64.44 2 SER B CA 1
ATOM 1286 C C . SER B 1 2 ? 18.969 24.469 6.605 1 64.44 2 SER B C 1
ATOM 1288 O O . SER B 1 2 ? 18.062 24.328 7.441 1 64.44 2 SER B O 1
ATOM 1290 N N . PRO B 1 3 ? 18.875 23.953 5.477 1 76.75 3 PRO B N 1
ATOM 1291 C CA . PRO B 1 3 ? 17.906 22.891 5.246 1 76.75 3 PRO B CA 1
ATOM 1292 C C . PRO B 1 3 ? 17.984 21.781 6.285 1 76.75 3 PRO B C 1
ATOM 1294 O O . PRO B 1 3 ? 19.062 21.516 6.832 1 76.75 3 PRO B O 1
ATOM 1297 N N . ARG B 1 4 ? 16.906 21.344 6.801 1 84.5 4 ARG B N 1
ATOM 1298 C CA . ARG B 1 4 ? 16.859 20.219 7.742 1 84.5 4 ARG B CA 1
ATOM 1299 C C . ARG B 1 4 ? 17.609 19.016 7.203 1 84.5 4 ARG B C 1
ATOM 1301 O O . ARG B 1 4 ? 17.578 18.734 6.004 1 84.5 4 ARG B O 1
ATOM 1308 N N . THR B 1 5 ? 18.281 18.422 8.117 1 84.81 5 THR B N 1
ATOM 1309 C CA . THR B 1 5 ? 19.031 17.219 7.754 1 84.81 5 THR B CA 1
ATOM 1310 C C . THR B 1 5 ? 18.109 16.016 7.68 1 84.81 5 THR B C 1
ATOM 1312 O O . THR B 1 5 ? 16.969 16.062 8.164 1 84.81 5 THR B O 1
ATOM 1315 N N . ALA B 1 6 ? 18.672 15.016 7.086 1 86.75 6 ALA B N 1
ATOM 1316 C CA . ALA B 1 6 ? 17.922 13.758 7.012 1 86.75 6 ALA B CA 1
ATOM 1317 C C . ALA B 1 6 ? 17.547 13.266 8.398 1 86.75 6 ALA B C 1
ATOM 1319 O O . ALA B 1 6 ? 16.438 12.758 8.609 1 86.75 6 ALA B O 1
ATOM 1320 N N . ASP B 1 7 ? 18.484 13.414 9.367 1 90.44 7 ASP B N 1
ATOM 1321 C CA . ASP B 1 7 ? 18.234 12.977 10.742 1 90.44 7 ASP B CA 1
ATOM 1322 C C . ASP B 1 7 ? 17.141 13.805 11.383 1 90.44 7 ASP B C 1
ATOM 1324 O O . ASP B 1 7 ? 16.344 13.289 12.18 1 90.44 7 ASP B O 1
ATOM 1328 N N . GLU B 1 8 ? 17.125 14.984 11.078 1 91.44 8 GLU B N 1
ATOM 1329 C CA . GLU B 1 8 ? 16.094 15.859 11.625 1 91.44 8 GLU B CA 1
ATOM 1330 C C . GLU B 1 8 ? 14.711 15.508 11.055 1 91.44 8 GLU B C 1
ATOM 1332 O O . GLU B 1 8 ? 13.719 15.508 11.781 1 91.44 8 GLU B O 1
ATOM 1337 N N . HIS B 1 9 ? 14.664 15.266 9.766 1 93.56 9 HIS B N 1
ATOM 1338 C CA . HIS B 1 9 ? 13.422 14.82 9.156 1 93.56 9 HIS B CA 1
ATOM 1339 C C . HIS B 1 9 ? 12.922 13.531 9.797 1 93.56 9 HIS B C 1
ATOM 1341 O O . HIS B 1 9 ? 11.727 13.398 10.086 1 93.56 9 HIS B O 1
ATOM 1347 N N . ARG B 1 10 ? 13.852 12.703 10.031 1 92.81 10 ARG B N 1
ATOM 1348 C CA . ARG B 1 10 ? 13.516 11.43 10.656 1 92.81 10 ARG B CA 1
ATOM 1349 C C . ARG B 1 10 ? 12.977 11.641 12.07 1 92.81 10 ARG B C 1
ATOM 1351 O O . ARG B 1 10 ? 12.031 10.969 12.492 1 92.81 10 ARG B O 1
ATOM 1358 N N . ALA B 1 11 ? 13.594 12.5 12.766 1 94.31 11 ALA B N 1
ATOM 1359 C CA . ALA B 1 11 ? 13.164 12.781 14.133 1 94.31 11 ALA B CA 1
ATOM 1360 C C . ALA B 1 11 ? 11.734 13.305 14.164 1 94.31 11 ALA B C 1
ATOM 1362 O O . ALA B 1 11 ? 10.938 12.914 15.016 1 94.31 11 ALA B O 1
ATOM 1363 N N . VAL B 1 12 ? 11.383 14.164 13.273 1 95.44 12 VAL B N 1
ATOM 1364 C CA . VAL B 1 12 ? 10.031 14.711 13.211 1 95.44 12 VAL B CA 1
ATOM 1365 C C . VAL B 1 12 ? 9.039 13.617 12.812 1 95.44 12 VAL B C 1
ATOM 1367 O O . VAL B 1 12 ? 7.957 13.516 13.391 1 95.44 12 VAL B O 1
ATOM 1370 N N . MET B 1 13 ? 9.477 12.773 11.875 1 95.62 13 MET B N 1
ATOM 1371 C CA . MET B 1 13 ? 8.602 11.688 11.445 1 95.62 13 MET B CA 1
ATOM 1372 C C . MET B 1 13 ? 8.367 10.695 12.578 1 95.62 13 MET B C 1
ATOM 1374 O O . MET B 1 13 ? 7.266 10.156 12.711 1 95.62 13 MET B O 1
ATOM 1378 N N . LEU B 1 14 ? 9.391 10.484 13.391 1 95.81 14 LEU B N 1
ATOM 1379 C CA . LEU B 1 14 ? 9.234 9.609 14.547 1 95.81 14 LEU B CA 1
ATOM 1380 C C . LEU B 1 14 ? 8.211 10.172 15.523 1 95.81 14 LEU B C 1
ATOM 1382 O O . LEU B 1 14 ? 7.441 9.422 16.125 1 95.81 14 LEU B O 1
ATOM 1386 N N . GLN B 1 15 ? 8.172 11.445 15.633 1 96.38 15 GLN B N 1
ATOM 1387 C CA . GLN B 1 15 ? 7.152 12.078 16.453 1 96.38 15 GLN B CA 1
ATOM 1388 C C . GLN B 1 15 ? 5.758 11.844 15.883 1 96.38 15 GLN B C 1
ATOM 1390 O O . GLN B 1 15 ? 4.82 11.547 16.625 1 96.38 15 GLN B O 1
ATOM 1395 N N . ALA B 1 16 ? 5.664 11.992 14.602 1 97.56 16 ALA B N 1
ATOM 1396 C CA . ALA B 1 16 ? 4.391 11.711 13.938 1 97.56 16 ALA B CA 1
ATOM 1397 C C . ALA B 1 16 ? 3.971 10.266 14.156 1 97.56 16 ALA B C 1
ATOM 1399 O O . ALA B 1 16 ? 2.793 9.977 14.391 1 97.56 16 ALA B O 1
ATOM 1400 N N . LEU B 1 17 ? 4.934 9.406 14.086 1 95.88 17 LEU B N 1
ATOM 1401 C CA . LEU B 1 17 ? 4.664 7.984 14.289 1 95.88 17 LEU B CA 1
ATOM 1402 C C . LEU B 1 17 ? 4.16 7.73 15.711 1 95.88 17 LEU B C 1
ATOM 1404 O O . LEU B 1 17 ? 3.223 6.953 15.906 1 95.88 17 LEU B O 1
ATOM 1408 N N . ASP B 1 18 ? 4.781 8.352 16.672 1 96.94 18 ASP B N 1
ATOM 1409 C CA . ASP B 1 18 ? 4.324 8.242 18.047 1 96.94 18 ASP B CA 1
ATOM 1410 C C . ASP B 1 18 ? 2.877 8.711 18.188 1 96.94 18 ASP B C 1
ATOM 1412 O O . ASP B 1 18 ? 2.098 8.109 18.938 1 96.94 18 ASP B O 1
ATOM 1416 N N . LEU B 1 19 ? 2.492 9.727 17.484 1 97.56 19 LEU B N 1
ATOM 1417 C CA . LEU B 1 19 ? 1.125 10.234 17.5 1 97.56 19 LEU B CA 1
ATOM 1418 C C . LEU B 1 19 ? 0.166 9.219 16.875 1 97.56 19 LEU B C 1
ATOM 1420 O O . LEU B 1 19 ? -0.92 8.984 17.406 1 97.56 19 LEU B O 1
ATOM 1424 N N . ALA B 1 20 ? 0.612 8.664 15.742 1 96.25 20 ALA B N 1
ATOM 1425 C CA . ALA B 1 20 ? -0.214 7.664 15.062 1 96.25 20 ALA B CA 1
ATOM 1426 C C . ALA B 1 20 ? -0.626 6.551 16.031 1 96.25 20 ALA B C 1
ATOM 1428 O O . ALA B 1 20 ? -1.764 6.074 15.984 1 96.25 20 ALA B O 1
ATOM 1429 N N . ALA B 1 21 ? 0.228 6.18 16.906 1 94.94 21 ALA B N 1
ATOM 1430 C CA . ALA B 1 21 ? 0.013 5.07 17.828 1 94.94 21 ALA B CA 1
ATOM 1431 C C . ALA B 1 21 ? -1.06 5.414 18.859 1 94.94 21 ALA B C 1
ATOM 1433 O O . ALA B 1 21 ? -1.585 4.531 19.531 1 94.94 21 ALA B O 1
ATOM 1434 N N . LYS B 1 22 ? -1.351 6.656 18.969 1 96.75 22 LYS B N 1
ATOM 1435 C CA . LYS B 1 22 ? -2.375 7.09 19.922 1 96.75 22 LYS B CA 1
ATOM 1436 C C . LYS B 1 22 ? -3.775 6.887 19.344 1 96.75 22 LYS B C 1
ATOM 1438 O O . LYS B 1 22 ? -4.762 6.914 20.078 1 96.75 22 LYS B O 1
ATOM 1443 N N . SER B 1 23 ? -3.846 6.793 18.031 1 95.5 23 SER B N 1
ATOM 1444 C CA . SER B 1 23 ? -5.141 6.566 17.391 1 95.5 23 SER B CA 1
ATOM 1445 C C . SER B 1 23 ? -5.699 5.191 17.75 1 95.5 23 SER B C 1
ATOM 1447 O O . SER B 1 23 ? -4.957 4.207 17.781 1 95.5 23 SER B O 1
ATOM 1449 N N . PRO B 1 24 ? -7.02 5.086 18.078 1 92.44 24 PRO B N 1
ATOM 1450 C CA . PRO B 1 24 ? -7.602 3.76 18.297 1 92.44 24 PRO B CA 1
ATOM 1451 C C . PRO B 1 24 ? -7.547 2.879 17.062 1 92.44 24 PRO B C 1
ATOM 1453 O O . PRO B 1 24 ? -7.891 3.33 15.961 1 92.44 24 PRO B O 1
ATOM 1456 N N . PRO B 1 25 ? -7.098 1.679 17.281 1 83.56 25 PRO B N 1
ATOM 1457 C CA . PRO B 1 25 ? -7.07 0.77 16.125 1 83.56 25 PRO B CA 1
ATOM 1458 C C . PRO B 1 25 ? -8.461 0.358 15.672 1 83.56 25 PRO B C 1
ATOM 1460 O O . PRO B 1 25 ? -9.234 -0.205 16.453 1 83.56 25 PRO B O 1
ATOM 1463 N N . LYS B 1 26 ? -8.836 0.764 14.508 1 76.19 26 LYS B N 1
ATOM 1464 C CA . LYS B 1 26 ? -10.102 0.404 13.867 1 76.19 26 LYS B CA 1
ATOM 1465 C C . LYS B 1 26 ? -9.875 -0.202 12.492 1 76.19 26 LYS B C 1
ATOM 1467 O O . LYS B 1 26 ? -8.938 0.188 11.781 1 76.19 26 LYS B O 1
ATOM 1472 N N . PRO B 1 27 ? -10.75 -1.096 12.109 1 63.69 27 PRO B N 1
ATOM 1473 C CA . PRO B 1 27 ? -10.594 -1.708 10.789 1 63.69 27 PRO B CA 1
ATOM 1474 C C . PRO B 1 27 ? -10.859 -0.727 9.648 1 63.69 27 PRO B C 1
ATOM 1476 O O . PRO B 1 27 ? -10.375 -0.922 8.531 1 63.69 27 PRO B O 1
ATOM 1479 N N . SER B 1 28 ? -11.523 0.286 9.93 1 64.38 28 SER B N 1
ATOM 1480 C CA . SER B 1 28 ? -11.984 1.203 8.898 1 64.38 28 SER B CA 1
ATOM 1481 C C . SER B 1 28 ? -10.977 2.322 8.656 1 64.38 28 SER B C 1
ATOM 1483 O O . SER B 1 28 ? -11.047 3.021 7.645 1 64.38 28 SER B O 1
ATOM 1485 N N . ASN B 1 29 ? -10.086 2.467 9.609 1 75.19 29 ASN B N 1
ATOM 1486 C CA . ASN B 1 29 ? -9.172 3.602 9.539 1 75.19 29 ASN B CA 1
ATOM 1487 C C . ASN B 1 29 ? -7.719 3.158 9.688 1 75.19 29 ASN B C 1
ATOM 1489 O O . ASN B 1 29 ? -7.402 2.309 10.523 1 75.19 29 ASN B O 1
ATOM 1493 N N . PHE B 1 30 ? -6.902 3.729 8.852 1 80.19 30 PHE B N 1
ATOM 1494 C CA . PHE B 1 30 ? -5.48 3.645 9.172 1 80.19 30 PHE B CA 1
ATOM 1495 C C . PHE B 1 30 ? -5.133 4.562 10.336 1 80.19 30 PHE B C 1
ATOM 1497 O O . PHE B 1 30 ? -5.684 5.66 10.453 1 80.19 30 PHE B O 1
ATOM 1504 N N . ARG B 1 31 ? -4.332 4.086 11.242 1 88.88 31 ARG B N 1
ATOM 1505 C CA . ARG B 1 31 ? -3.783 4.945 12.289 1 88.88 31 ARG B CA 1
ATOM 1506 C C . ARG B 1 31 ? -2.639 5.797 11.758 1 88.88 31 ARG B C 1
ATOM 1508 O O . ARG B 1 31 ? -1.531 5.297 11.539 1 88.88 31 ARG B O 1
ATOM 1515 N N . VAL B 1 32 ? -2.891 7.074 11.5 1 93.56 32 VAL B N 1
ATOM 1516 C CA . VAL B 1 32 ? -1.948 8.008 10.891 1 93.56 32 VAL B CA 1
ATOM 1517 C C . VAL B 1 32 ? -1.603 9.117 11.891 1 93.56 32 VAL B C 1
ATOM 1519 O O . VAL B 1 32 ? -2.441 9.516 12.703 1 93.56 32 VAL B O 1
ATOM 1522 N N . GLY B 1 33 ? -0.349 9.57 11.945 1 97.81 33 GLY B N 1
ATOM 1523 C CA . GLY B 1 33 ? 0.094 10.75 12.672 1 97.81 33 GLY B CA 1
ATOM 1524 C C . GLY B 1 33 ? 0.631 11.836 11.758 1 97.81 33 GLY B C 1
ATOM 1525 O O . GLY B 1 33 ? 1.202 11.547 10.703 1 97.81 33 GLY B O 1
ATOM 1526 N N . ALA B 1 34 ? 0.473 13.094 12.172 1 98.56 34 ALA B N 1
ATOM 1527 C CA . ALA B 1 34 ? 0.931 14.242 11.391 1 98.56 34 ALA B CA 1
ATOM 1528 C C . ALA B 1 34 ? 1.487 15.336 12.289 1 98.56 34 ALA B C 1
ATOM 1530 O O . ALA B 1 34 ? 1.022 15.516 13.422 1 98.56 34 ALA B O 1
ATOM 1531 N N . VAL B 1 35 ? 2.504 16.094 11.82 1 97.94 35 VAL B N 1
ATOM 1532 C CA . VAL B 1 35 ? 3.143 17.188 12.539 1 97.94 35 VAL B CA 1
ATOM 1533 C C . VAL B 1 35 ? 3.381 18.359 11.594 1 97.94 35 VAL B C 1
ATOM 1535 O O . VAL B 1 35 ? 3.889 18.188 10.484 1 97.94 35 VAL B O 1
ATOM 1538 N N . LEU B 1 36 ? 2.932 19.5 11.984 1 97.19 36 LEU B N 1
ATOM 1539 C CA . LEU B 1 36 ? 3.229 20.734 11.281 1 97.19 36 LEU B CA 1
ATOM 1540 C C . LEU B 1 36 ? 4.41 21.453 11.922 1 97.19 36 LEU B C 1
ATOM 1542 O O . LEU B 1 36 ? 4.398 21.719 13.125 1 97.19 36 LEU B O 1
ATOM 1546 N N . VAL B 1 37 ? 5.449 21.781 11.086 1 96.19 37 VAL B N 1
ATOM 1547 C CA . VAL B 1 37 ? 6.633 22.453 11.602 1 96.19 37 VAL B CA 1
ATOM 1548 C C . VAL B 1 37 ? 6.887 23.75 10.82 1 96.19 37 VAL B C 1
ATOM 1550 O O . VAL B 1 37 ? 6.613 23.812 9.617 1 96.19 37 VAL B O 1
ATOM 1553 N N . THR B 1 38 ? 7.367 24.734 11.531 1 93.94 38 THR B N 1
ATOM 1554 C CA . THR B 1 38 ? 7.766 25.969 10.852 1 93.94 38 THR B CA 1
ATOM 1555 C C . THR B 1 38 ? 9.078 25.766 10.102 1 93.94 38 THR B C 1
ATOM 1557 O O . THR B 1 38 ? 9.984 25.094 10.594 1 93.94 38 THR B O 1
ATOM 1560 N N . LEU B 1 39 ? 9.18 26.344 8.898 1 91.06 39 LEU B N 1
ATOM 1561 C CA . LEU B 1 39 ? 10.391 26.219 8.094 1 91.06 39 LEU B CA 1
ATOM 1562 C C . LEU B 1 39 ? 11.344 27.391 8.359 1 91.06 39 LEU B C 1
ATOM 1564 O O . LEU B 1 39 ? 12.531 27.312 8.062 1 91.06 39 LEU B O 1
ATOM 1568 N N . ASP B 1 40 ? 10.773 28.453 8.766 1 78.06 40 ASP B N 1
ATOM 1569 C CA . ASP B 1 40 ? 11.602 29.625 9.039 1 78.06 40 ASP B CA 1
ATOM 1570 C C . ASP B 1 40 ? 11.828 29.797 10.539 1 78.06 40 ASP B C 1
ATOM 1572 O O . ASP B 1 40 ? 11.094 29.219 11.352 1 78.06 40 ASP B O 1
ATOM 1576 N N . GLY B 1 41 ? 12.938 30.344 10.906 1 62.66 41 GLY B N 1
ATOM 1577 C CA . GLY B 1 41 ? 13.258 30.844 12.234 1 62.66 41 GLY B CA 1
ATOM 1578 C C . GLY B 1 41 ? 14.031 29.828 13.078 1 62.66 41 GLY B C 1
ATOM 1579 O O . GLY B 1 41 ? 14.281 28.719 12.633 1 62.66 41 GLY B O 1
ATOM 1580 N N . HIS B 1 42 ? 14.516 30.359 14.117 1 52.66 42 HIS B N 1
ATOM 1581 C CA . HIS B 1 42 ? 15.383 29.641 15.047 1 52.66 42 HIS B CA 1
ATOM 1582 C C . HIS B 1 42 ? 14.703 28.391 15.586 1 52.66 42 HIS B C 1
ATOM 1584 O O . HIS B 1 42 ? 15.375 27.469 16.062 1 52.66 42 HIS B O 1
ATOM 1590 N N . GLY B 1 43 ? 13.258 28.531 15.484 1 53.56 43 GLY B N 1
ATOM 1591 C CA . GLY B 1 43 ? 12.641 27.516 16.312 1 53.56 43 GLY B CA 1
ATOM 1592 C C . GLY B 1 43 ? 11.898 26.469 15.5 1 53.56 43 GLY B C 1
ATOM 1593 O O . GLY B 1 43 ? 10.945 25.859 15.992 1 53.56 43 GLY B O 1
ATOM 1594 N N . ARG B 1 44 ? 12.609 25.844 14.398 1 63.44 44 ARG B N 1
ATOM 1595 C CA . ARG B 1 44 ? 12.156 24.641 13.688 1 63.44 44 ARG B CA 1
ATOM 1596 C C . ARG B 1 44 ? 11.18 23.844 14.539 1 63.44 44 ARG B C 1
ATOM 1598 O O . ARG B 1 44 ? 11.43 22.672 14.836 1 63.44 44 ARG B O 1
ATOM 1605 N N . GLY B 1 45 ? 10.188 24.75 15.219 1 83.38 45 GLY B N 1
ATOM 1606 C CA . GLY B 1 45 ? 9.305 24.188 16.234 1 83.38 45 GLY B CA 1
ATOM 1607 C C . GLY B 1 45 ? 8.047 23.578 15.648 1 83.38 45 GLY B C 1
ATOM 1608 O O . GLY B 1 45 ? 7.699 23.828 14.492 1 83.38 45 GLY B O 1
ATOM 1609 N N . ILE B 1 46 ? 7.461 22.781 16.422 1 92.38 46 ILE B N 1
ATOM 1610 C CA . ILE B 1 46 ? 6.188 22.156 16.125 1 92.38 46 ILE B CA 1
ATOM 1611 C C . ILE B 1 46 ? 5.055 23.172 16.281 1 92.38 46 ILE B C 1
ATOM 1613 O O . ILE B 1 46 ? 4.871 23.734 17.359 1 92.38 46 ILE B O 1
ATOM 1617 N N . ALA B 1 47 ? 4.387 23.469 15.18 1 94.75 47 ALA B N 1
ATOM 1618 C CA . ALA B 1 47 ? 3.256 24.391 15.203 1 94.75 47 ALA B CA 1
ATOM 1619 C C . ALA B 1 47 ? 1.975 23.688 15.633 1 94.75 47 ALA B C 1
ATOM 1621 O O . ALA B 1 47 ? 1.154 24.25 16.359 1 94.75 47 ALA B O 1
ATOM 1622 N N . ALA B 1 48 ? 1.728 22.547 15.195 1 97.06 48 ALA B N 1
ATOM 1623 C CA . ALA B 1 48 ? 0.57 21.719 15.523 1 97.06 48 ALA B CA 1
ATOM 1624 C C . ALA B 1 48 ? 0.853 20.25 15.234 1 97.06 48 ALA B C 1
ATOM 1626 O O . ALA B 1 48 ? 1.819 19.922 14.539 1 97.06 48 ALA B O 1
ATOM 1627 N N . ASN B 1 49 ? 0.097 19.438 15.805 1 98.12 49 ASN B N 1
ATOM 1628 C CA . ASN B 1 49 ? 0.133 18 15.523 1 98.12 49 ASN B CA 1
ATOM 1629 C C . A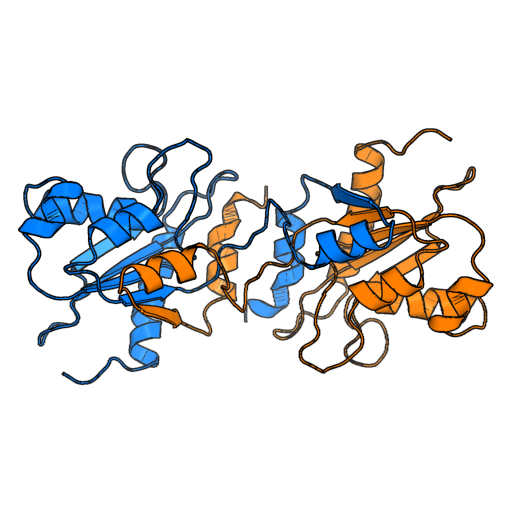SN B 1 49 ? -1.263 17.391 15.57 1 98.12 49 ASN B C 1
ATOM 1631 O O . ASN B 1 49 ? -2.215 18.031 16.016 1 98.12 49 ASN B O 1
ATOM 1635 N N . GLY B 1 50 ? -1.384 16.219 15.008 1 98.44 50 GLY B N 1
ATOM 1636 C CA . GLY B 1 50 ? -2.654 15.508 14.977 1 98.44 50 GLY B CA 1
ATOM 1637 C C . GLY B 1 50 ? -2.508 14.031 14.641 1 98.44 50 GLY B C 1
ATOM 1638 O O . GLY B 1 50 ? -1.469 13.609 14.141 1 98.44 50 GLY B O 1
ATOM 1639 N N . TYR B 1 51 ? -3.521 13.273 15.016 1 98.38 51 TYR B N 1
ATOM 1640 C CA . TYR B 1 51 ? -3.598 11.867 14.633 1 98.38 51 TYR B CA 1
ATOM 1641 C C . TYR B 1 51 ? -5.031 11.461 14.312 1 98.38 51 TYR B C 1
ATOM 1643 O O . TYR B 1 51 ? -5.977 12.18 14.656 1 98.38 51 TYR B O 1
ATOM 1651 N N . THR B 1 52 ? -5.121 10.328 13.625 1 95.88 52 THR B N 1
ATOM 1652 C CA . THR B 1 52 ? -6.414 9.812 13.18 1 95.88 52 THR B CA 1
ATOM 1653 C C . THR B 1 52 ? -7.383 9.703 14.359 1 95.88 52 THR B C 1
ATOM 1655 O O . THR B 1 52 ? -7.035 9.156 15.406 1 95.88 52 THR B O 1
ATOM 1658 N N . LEU B 1 53 ? -8.586 10.352 14.25 1 96.06 53 LEU B N 1
ATOM 1659 C CA . LEU B 1 53 ? -9.719 10.258 15.164 1 96.06 53 LEU B CA 1
ATOM 1660 C C . LEU B 1 53 ? -9.438 11.031 16.453 1 96.06 53 LEU B C 1
ATOM 1662 O O . LEU B 1 53 ? -10.094 10.805 17.469 1 96.06 53 LEU B O 1
ATOM 1666 N N . GLU B 1 54 ? -8.453 11.898 16.438 1 97.75 54 GLU B N 1
ATOM 1667 C CA . GLU B 1 54 ? -8.195 12.742 17.594 1 97.75 54 GLU B CA 1
ATOM 1668 C C . GLU B 1 54 ? -9.336 13.734 17.812 1 97.75 54 GLU B C 1
ATOM 1670 O O . GLU B 1 54 ? -9.773 13.938 18.953 1 97.75 54 GLU B O 1
ATOM 1675 N N . CYS B 1 55 ? -9.781 14.438 16.797 1 96.56 55 CYS B N 1
ATOM 1676 C CA . CYS B 1 55 ? -10.898 15.367 16.859 1 96.56 55 CYS B CA 1
ATOM 1677 C C . CYS B 1 55 ? -12.227 14.641 16.625 1 96.56 55 CYS B C 1
ATOM 1679 O O . CYS B 1 55 ? -12.242 13.516 16.141 1 96.56 55 CYS B O 1
ATOM 1681 N N . PRO B 1 56 ? -13.344 15.203 17.031 1 94.75 56 PRO B N 1
ATOM 1682 C CA . PRO B 1 56 ? -14.648 14.555 16.859 1 94.75 56 PRO B CA 1
ATOM 1683 C C . PRO B 1 56 ? -14.945 14.227 15.391 1 94.75 56 PRO B C 1
ATOM 1685 O O . PRO B 1 56 ? -14.617 15.023 14.5 1 94.75 56 PRO B O 1
ATOM 1688 N N . GLY B 1 57 ? -15.594 13.047 15.219 1 91.88 57 GLY B N 1
ATOM 1689 C CA . GLY B 1 57 ? -15.922 12.594 13.875 1 91.88 57 GLY B CA 1
ATOM 1690 C C . GLY B 1 57 ? -14.844 11.719 13.266 1 91.88 57 GLY B C 1
ATOM 1691 O O . GLY B 1 57 ? -13.906 11.305 13.945 1 91.88 57 GLY B O 1
ATOM 1692 N N . ASN B 1 58 ? -14.992 11.32 12 1 90.69 58 ASN B N 1
ATOM 1693 C CA . ASN B 1 58 ? -14.008 10.539 11.258 1 90.69 58 ASN B CA 1
ATOM 1694 C C . ASN B 1 58 ? -12.906 11.422 10.68 1 90.69 58 ASN B C 1
ATOM 1696 O O . ASN B 1 58 ? -12.766 11.523 9.453 1 90.69 58 ASN B O 1
ATOM 1700 N N . THR B 1 59 ? -12.172 11.977 11.609 1 95.69 59 THR B N 1
ATOM 1701 C CA . THR B 1 59 ? -11.172 12.953 11.211 1 95.69 59 THR B CA 1
ATOM 1702 C C . THR B 1 59 ? -9.836 12.273 10.93 1 95.69 59 THR B C 1
ATOM 1704 O O . THR B 1 59 ? -9.445 11.344 11.641 1 95.69 59 THR B O 1
ATOM 1707 N N . HIS B 1 60 ? -9.164 12.711 9.93 1 95.56 60 HIS B N 1
ATOM 1708 C CA . HIS B 1 60 ? -7.82 12.234 9.602 1 95.56 60 HIS B CA 1
ATOM 1709 C C . HIS B 1 60 ? -6.758 13.055 10.32 1 95.56 60 HIS B C 1
ATOM 1711 O O . HIS B 1 60 ? -7.055 14.117 10.875 1 95.56 60 HIS B O 1
ATOM 1717 N N . ALA B 1 61 ? -5.566 12.547 10.383 1 97.94 61 ALA B N 1
ATOM 1718 C CA . ALA B 1 61 ? -4.465 13.156 11.125 1 97.94 61 ALA B CA 1
ATOM 1719 C C . ALA B 1 61 ? -4.203 14.578 10.641 1 97.94 61 ALA B C 1
ATOM 1721 O O . ALA B 1 61 ? -4.09 15.508 11.445 1 97.94 61 ALA B O 1
ATOM 1722 N N . GLU B 1 62 ? -4.055 14.742 9.297 1 98.25 62 GLU B N 1
ATOM 1723 C CA . GLU B 1 62 ? -3.785 16.062 8.719 1 98.25 62 GLU B CA 1
ATOM 1724 C C . GLU B 1 62 ? -4.918 17.031 9.008 1 98.25 62 GLU B C 1
ATOM 1726 O O . GLU B 1 62 ? -4.672 18.203 9.289 1 98.25 62 GLU B O 1
ATOM 1731 N N . GLU B 1 63 ? -6.168 16.547 8.922 1 97.62 63 GLU B N 1
ATOM 1732 C CA . GLU B 1 63 ? -7.34 17.344 9.273 1 97.62 63 GLU B CA 1
ATOM 1733 C C . GLU B 1 63 ? -7.27 17.828 10.719 1 97.62 63 GLU B C 1
ATOM 1735 O O . GLU B 1 63 ? -7.523 19 11.008 1 97.62 63 GLU B O 1
ATOM 1740 N N . CYS B 1 64 ? -6.891 16.969 11.602 1 98.25 64 CYS B N 1
ATOM 1741 C CA . CYS B 1 64 ? -6.777 17.328 13.016 1 98.25 64 CYS B CA 1
ATOM 1742 C C . CYS B 1 64 ? -5.711 18.391 13.227 1 98.25 64 CYS B C 1
ATOM 1744 O O . CYS B 1 64 ? -5.895 19.312 14.031 1 98.25 64 CYS B O 1
ATOM 1746 N N . CYS B 1 65 ? -4.594 18.312 12.539 1 97.56 65 CYS B N 1
ATOM 1747 C CA . CYS B 1 65 ? -3.557 19.328 12.609 1 97.56 65 CYS B CA 1
ATOM 1748 C C . CYS B 1 65 ? -4.121 20.719 12.289 1 97.56 65 CYS B C 1
ATOM 1750 O O . CYS B 1 65 ? -3.922 21.672 13.039 1 97.56 65 CYS B O 1
ATOM 1752 N N . LEU B 1 66 ? -4.82 20.734 11.203 1 98.12 66 LEU B N 1
ATOM 1753 C CA . LEU B 1 66 ? -5.32 22.016 10.711 1 98.12 66 LEU B CA 1
ATOM 1754 C C . LEU B 1 66 ? -6.41 22.562 11.625 1 98.12 66 LEU B C 1
ATOM 1756 O O . LEU B 1 66 ? -6.453 23.766 11.898 1 98.12 66 LEU B O 1
ATOM 1760 N N . LEU B 1 67 ? -7.285 21.703 12.117 1 98 67 LEU B N 1
ATOM 1761 C CA . LEU B 1 67 ? -8.352 22.109 13.016 1 98 67 LEU B CA 1
ATOM 1762 C C . LEU B 1 67 ? -7.781 22.672 14.312 1 98 67 LEU B C 1
ATOM 1764 O O . LEU B 1 67 ? -8.227 23.719 14.789 1 98 67 LEU B O 1
ATOM 1768 N N . LYS B 1 68 ? -6.832 22.016 14.867 1 97.94 68 LYS B N 1
ATOM 1769 C CA . LYS B 1 68 ? -6.23 22.453 16.125 1 97.94 68 LYS B CA 1
ATOM 1770 C C . LYS B 1 68 ? -5.473 23.766 15.93 1 97.94 68 LYS B C 1
ATOM 1772 O O . LYS B 1 68 ? -5.516 24.641 16.797 1 97.94 68 LYS B O 1
ATOM 1777 N N . LEU B 1 69 ? -4.75 23.875 14.82 1 97.56 69 LEU B N 1
ATOM 1778 C CA . LEU B 1 69 ? -4.055 25.109 14.516 1 97.56 69 LEU B CA 1
ATOM 1779 C C . LEU B 1 69 ? -5.043 26.266 14.375 1 97.56 69 LEU B C 1
ATOM 1781 O O . LEU B 1 69 ? -4.797 27.375 14.867 1 97.56 69 LEU B O 1
ATOM 1785 N N . ALA B 1 70 ? -6.098 26.016 13.695 1 97.88 70 ALA B N 1
ATOM 1786 C CA . ALA B 1 70 ? -7.137 27.031 13.516 1 97.88 70 ALA B CA 1
ATOM 1787 C C . ALA B 1 70 ? -7.684 27.5 14.859 1 97.88 70 ALA B C 1
ATOM 1789 O O . ALA B 1 70 ? -7.859 28.688 15.078 1 97.88 70 ALA B O 1
ATOM 1790 N N . SER B 1 71 ? -7.977 26.516 15.734 1 97.31 71 SER B N 1
ATOM 1791 C CA . SER B 1 71 ? -8.484 26.844 17.062 1 97.31 71 SER B CA 1
ATOM 1792 C C . SER B 1 71 ? -7.5 27.719 17.828 1 97.31 71 SER B C 1
ATOM 1794 O O . SER B 1 71 ? -7.902 28.703 18.469 1 97.31 71 SER B O 1
ATOM 1796 N N . ARG B 1 72 ? -6.266 27.484 17.766 1 95.81 72 ARG B N 1
ATOM 1797 C CA . ARG B 1 72 ? -5.23 28.25 18.453 1 95.81 72 ARG B CA 1
ATOM 1798 C C . ARG B 1 72 ? -5.176 29.672 17.938 1 95.81 72 ARG B C 1
ATOM 1800 O O . ARG B 1 72 ? -4.852 30.594 18.688 1 95.81 72 ARG B O 1
ATOM 1807 N N . HIS B 1 73 ? -5.496 29.844 16.719 1 96.12 73 HIS B N 1
ATOM 1808 C CA . HIS B 1 73 ? -5.441 31.156 16.109 1 96.12 73 HIS B CA 1
ATOM 1809 C C . HIS B 1 73 ? -6.824 31.797 16.047 1 96.12 73 HIS B C 1
ATOM 1811 O O . HIS B 1 73 ? -7.02 32.812 15.367 1 96.12 73 HIS B O 1
ATOM 1817 N N . SER B 1 74 ? -7.824 31.172 16.766 1 96.75 74 SER B N 1
ATOM 1818 C CA . SER B 1 74 ? -9.195 31.672 16.859 1 96.75 74 SER B CA 1
ATOM 1819 C C . SER B 1 74 ? -9.789 31.922 15.484 1 96.75 74 SER B C 1
ATOM 1821 O O . SER B 1 74 ? -10.32 33 15.219 1 96.75 74 SER B O 1
ATOM 1823 N N . THR B 1 75 ? -9.594 30.984 14.562 1 97.56 75 THR B N 1
ATOM 1824 C CA . THR B 1 75 ? -10.148 31.031 13.211 1 97.56 75 THR B CA 1
ATOM 1825 C C . THR B 1 75 ? -10.633 29.641 12.781 1 97.56 75 THR B C 1
ATOM 1827 O O . THR B 1 75 ? -10.742 28.734 13.609 1 97.56 75 THR B O 1
ATOM 1830 N N . THR B 1 76 ? -11.164 29.547 11.523 1 96.75 76 THR B N 1
ATOM 1831 C CA . THR B 1 76 ? -11.57 28.266 10.938 1 96.75 76 THR B CA 1
ATOM 1832 C C . THR B 1 76 ? -10.453 27.688 10.07 1 96.75 76 THR B C 1
ATOM 1834 O O . THR B 1 76 ? -9.469 28.375 9.789 1 96.75 76 THR B O 1
ATOM 1837 N N . GLU B 1 77 ? -10.523 26.375 9.766 1 96.56 77 GLU B N 1
ATOM 1838 C CA . GLU B 1 77 ? -9.555 25.766 8.875 1 96.56 77 GLU B CA 1
ATOM 1839 C C . GLU B 1 77 ? -9.352 26.609 7.613 1 96.56 77 GLU B C 1
ATOM 1841 O O . GLU B 1 77 ? -8.219 26.844 7.199 1 96.56 77 GLU B O 1
ATOM 1846 N N . GLU B 1 78 ? -10.438 27.109 7.039 1 94.62 78 GLU B N 1
ATOM 1847 C CA . GLU B 1 78 ? -10.391 27.922 5.832 1 94.62 78 GLU B CA 1
ATOM 1848 C C . GLU B 1 78 ? -9.68 29.25 6.09 1 94.62 78 GLU B C 1
ATOM 1850 O O . GLU B 1 78 ? -8.961 29.766 5.223 1 94.62 78 GLU B O 1
ATOM 1855 N N . GLY B 1 79 ? -9.852 29.781 7.266 1 96.94 79 GLY B N 1
ATOM 1856 C CA . GLY B 1 79 ? -9.312 31.094 7.617 1 96.94 79 GLY B CA 1
ATOM 1857 C C . GLY B 1 79 ? -7.82 31.078 7.883 1 96.94 79 GLY B C 1
ATOM 1858 O O . GLY B 1 79 ? -7.191 32.125 7.996 1 96.94 79 GLY B O 1
ATOM 1859 N N . LEU B 1 80 ? -7.258 29.891 7.984 1 97.56 80 LEU B N 1
ATOM 1860 C CA . LEU B 1 80 ? -5.836 29.75 8.281 1 97.56 80 LEU B CA 1
ATOM 1861 C C . LEU B 1 80 ? -4.992 30.438 7.211 1 97.56 80 LEU B C 1
ATOM 1863 O O . LEU B 1 80 ? -3.955 31.031 7.52 1 97.56 80 LEU B O 1
ATOM 1867 N N . ALA B 1 81 ? -5.418 30.375 5.984 1 96.12 81 ALA B N 1
ATOM 1868 C CA . ALA B 1 81 ? -4.656 30.922 4.871 1 96.12 81 ALA B CA 1
ATOM 1869 C C . ALA B 1 81 ? -4.438 32.438 5.047 1 96.12 81 ALA B C 1
ATOM 1871 O O . ALA B 1 81 ? -3.443 32.969 4.574 1 96.12 81 ALA B O 1
ATOM 1872 N N . GLU B 1 82 ? -5.32 33.094 5.801 1 96.06 82 GLU B N 1
ATOM 1873 C CA . GLU B 1 82 ? -5.246 34.531 5.992 1 96.06 82 GLU B CA 1
ATOM 1874 C C . GLU B 1 82 ? -4.379 34.906 7.199 1 96.06 82 GLU B C 1
ATOM 1876 O O . GLU B 1 82 ? -3.822 36 7.273 1 96.06 82 GLU B O 1
ATOM 1881 N N . VAL B 1 83 ? -4.25 34 8.102 1 96.31 83 VAL B N 1
ATOM 1882 C CA . VAL B 1 83 ? -3.613 34.312 9.375 1 96.31 83 VAL B CA 1
ATOM 1883 C C . VAL B 1 83 ? -2.172 33.812 9.375 1 96.31 83 VAL B C 1
ATOM 1885 O O . VAL B 1 83 ? -1.294 34.406 9.992 1 96.31 83 VAL B O 1
ATOM 1888 N N . MET B 1 84 ? -1.929 32.719 8.672 1 95.25 84 MET B N 1
ATOM 1889 C CA . MET B 1 84 ? -0.597 32.125 8.672 1 95.25 84 MET B CA 1
ATOM 1890 C C . MET B 1 84 ? 0.323 32.844 7.695 1 95.25 84 MET B C 1
ATOM 1892 O O . MET B 1 84 ? 0.007 32.969 6.512 1 95.25 84 MET B O 1
ATOM 1896 N N . LYS B 1 85 ? 1.483 33.281 8.188 1 90.56 85 LYS B N 1
ATOM 1897 C CA . LYS B 1 85 ? 2.354 34.125 7.379 1 90.56 85 LYS B CA 1
ATOM 1898 C C . LYS B 1 85 ? 3.703 33.438 7.137 1 90.56 85 LYS B C 1
ATOM 1900 O O . LYS B 1 85 ? 4.406 33.781 6.184 1 90.56 85 LYS B O 1
ATOM 1905 N N . SER B 1 86 ? 4.129 32.594 7.934 1 92.31 86 SER B N 1
ATOM 1906 C CA . SER B 1 86 ? 5.41 31.906 7.801 1 92.31 86 SER B CA 1
ATOM 1907 C C . SER B 1 86 ? 5.25 30.547 7.125 1 92.31 86 SER B C 1
ATOM 1909 O O . SER B 1 86 ? 4.242 29.875 7.32 1 92.31 86 SER B O 1
ATOM 1911 N N . PRO B 1 87 ? 6.277 30.172 6.34 1 95 87 PRO B N 1
ATOM 1912 C CA . PRO B 1 87 ? 6.195 28.875 5.668 1 95 87 PRO B CA 1
ATOM 1913 C C . PRO B 1 87 ? 6.293 27.703 6.641 1 95 87 PRO B C 1
ATOM 1915 O O . PRO B 1 87 ? 7.035 27.766 7.625 1 95 87 PRO B O 1
ATOM 1918 N N . HIS B 1 88 ? 5.535 26.656 6.336 1 96.12 88 HIS B N 1
ATOM 1919 C CA . HIS B 1 88 ? 5.496 25.453 7.156 1 96.12 88 HIS B CA 1
ATOM 1920 C C . HIS B 1 88 ? 5.672 24.203 6.301 1 96.12 88 HIS B C 1
ATOM 1922 O O . HIS B 1 88 ? 5.516 24.25 5.078 1 96.12 88 HIS B O 1
ATOM 1928 N N . ALA B 1 89 ? 6.098 23.141 6.961 1 96.88 89 ALA B N 1
ATOM 1929 C CA . ALA B 1 89 ? 6.109 21.781 6.406 1 96.88 89 ALA B CA 1
ATOM 1930 C C . ALA B 1 89 ? 5.184 20.859 7.191 1 96.88 89 ALA B C 1
ATOM 1932 O O . ALA B 1 89 ? 5.105 20.953 8.422 1 96.88 89 ALA B O 1
ATOM 1933 N N . LEU B 1 90 ? 4.504 20.047 6.457 1 97.88 90 LEU B N 1
ATOM 1934 C CA . LEU B 1 90 ? 3.662 19.016 7.055 1 97.88 90 LEU B CA 1
ATOM 1935 C C . LEU B 1 90 ? 4.324 17.641 6.953 1 97.88 90 LEU B C 1
ATOM 1937 O O . LEU B 1 90 ? 4.691 17.203 5.859 1 97.88 90 LEU B O 1
ATOM 1941 N N . TYR B 1 91 ? 4.555 17.016 8.086 1 97.38 91 TYR B N 1
ATOM 1942 C CA . TYR B 1 91 ? 4.98 15.617 8.148 1 97.38 91 TYR B CA 1
ATOM 1943 C C . TYR B 1 91 ? 3.795 14.703 8.422 1 97.38 91 TYR B C 1
ATOM 1945 O O . TYR B 1 91 ? 2.994 14.961 9.328 1 97.38 91 TYR B O 1
ATOM 1953 N N . THR B 1 92 ? 3.631 13.641 7.684 1 96.69 92 THR B N 1
ATOM 1954 C CA . THR B 1 92 ? 2.557 12.672 7.871 1 96.69 92 THR B CA 1
ATOM 1955 C C . THR B 1 92 ? 3.057 11.25 7.617 1 96.69 92 THR B C 1
ATOM 1957 O O . THR B 1 92 ? 3.85 11.023 6.703 1 96.69 92 THR B O 1
ATOM 1960 N N . THR B 1 93 ? 2.617 10.312 8.461 1 93.25 93 THR B N 1
ATOM 1961 C CA . THR B 1 93 ? 3.162 8.961 8.406 1 93.25 93 THR B CA 1
ATOM 1962 C C . THR B 1 93 ? 2.74 8.258 7.117 1 93.25 93 THR B C 1
ATOM 1964 O O . THR B 1 93 ? 3.521 7.516 6.527 1 93.25 93 THR B O 1
ATOM 1967 N N . MET B 1 94 ? 1.482 8.508 6.719 1 87.94 94 MET B N 1
ATOM 1968 C CA . MET B 1 94 ? 0.972 7.957 5.469 1 87.94 94 MET B CA 1
ATOM 1969 C C . MET B 1 94 ? 0.628 9.062 4.48 1 87.94 94 MET 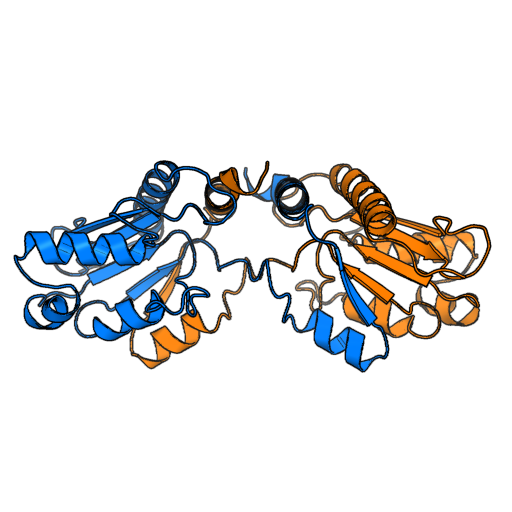B C 1
ATOM 1971 O O . MET B 1 94 ? 0.271 10.172 4.887 1 87.94 94 MET B O 1
ATOM 1975 N N . GLU B 1 95 ? 0.674 8.711 3.227 1 88.56 95 GLU B N 1
ATOM 1976 C CA . GLU B 1 95 ? 0.275 9.656 2.189 1 88.56 95 GLU B CA 1
ATOM 1977 C C . GLU B 1 95 ? -1.128 10.203 2.447 1 88.56 95 GLU B C 1
ATOM 1979 O O . GLU B 1 95 ? -2.049 9.438 2.746 1 88.56 95 GLU B O 1
ATOM 1984 N N . PRO B 1 96 ? -1.226 11.57 2.328 1 91.25 96 PRO B N 1
ATOM 1985 C CA . PRO B 1 96 ? -2.559 12.148 2.512 1 91.25 96 PRO B CA 1
ATOM 1986 C C . PRO B 1 96 ? -3.582 11.594 1.521 1 91.25 96 PRO B C 1
ATOM 1988 O O . PRO B 1 96 ? -3.262 11.383 0.349 1 91.25 96 PRO B O 1
ATOM 1991 N N . CYS B 1 97 ? -4.832 11.414 2.037 1 84.81 97 CYS B N 1
ATOM 1992 C CA . CYS B 1 97 ? -5.879 10.883 1.173 1 84.81 97 CYS B CA 1
ATOM 1993 C C . CYS B 1 97 ? -6.238 11.883 0.077 1 84.81 97 CYS B C 1
ATOM 1995 O O . CYS B 1 97 ? -6.348 13.078 0.333 1 84.81 97 CYS B O 1
ATOM 1997 N N . PHE B 1 98 ? -6.414 11.367 -1.107 1 82.5 98 PHE B N 1
ATOM 1998 C CA . PHE B 1 98 ? -6.801 12.234 -2.215 1 82.5 98 PHE B CA 1
ATOM 1999 C C . PHE B 1 98 ? -8.297 12.148 -2.477 1 82.5 98 PHE B C 1
ATOM 2001 O O . PHE B 1 98 ? -8.859 12.984 -3.184 1 82.5 98 PHE B O 1
ATOM 2008 N N . LYS B 1 99 ? -8.844 11.109 -1.968 1 75.44 99 LYS B N 1
ATOM 2009 C CA . LYS B 1 99 ? -10.289 10.891 -2.045 1 75.44 99 LYS B CA 1
ATOM 2010 C C . LYS B 1 99 ? -10.82 10.25 -0.766 1 75.44 99 LYS B C 1
ATOM 2012 O O . LYS B 1 99 ? -10.141 9.422 -0.156 1 75.44 99 LYS B O 1
ATOM 2017 N N . ARG B 1 100 ? -12.039 10.664 -0.346 1 75.88 100 ARG B N 1
ATOM 2018 C CA . ARG B 1 100 ? -12.734 10.07 0.789 1 75.88 100 ARG B CA 1
ATOM 2019 C C . ARG B 1 100 ? -14.023 9.391 0.345 1 75.88 100 ARG B C 1
ATOM 2021 O O . ARG B 1 100 ? -14.844 10 -0.346 1 75.88 100 ARG B O 1
ATOM 2028 N N . LEU B 1 101 ? -14.141 8.203 0.773 1 59.91 101 LEU B N 1
ATOM 2029 C CA . LEU B 1 101 ? -15.352 7.457 0.443 1 59.91 101 LEU B CA 1
ATOM 2030 C C . LEU B 1 101 ? -16.578 8.133 1.037 1 59.91 101 LEU B C 1
ATOM 2032 O O . LEU B 1 101 ? -17.672 8.047 0.476 1 59.91 101 LEU B O 1
ATOM 2036 N N . SER B 1 102 ? -16.438 8.812 2.18 1 69.75 102 SER B N 1
ATOM 2037 C CA . SER B 1 102 ? -17.516 9.484 2.883 1 69.75 102 SER B CA 1
ATOM 2038 C C . SER B 1 102 ? -17.984 10.727 2.119 1 69.75 102 SER B C 1
ATOM 2040 O O . SER B 1 102 ? -19.047 11.281 2.416 1 69.75 102 SER B O 1
ATOM 2042 N N . GLY B 1 103 ? -17.203 11.195 1.086 1 76.75 103 GLY B N 1
ATOM 2043 C CA . GLY B 1 103 ? -17.531 12.43 0.38 1 76.75 103 GLY B CA 1
ATOM 2044 C C . GLY B 1 103 ? -16.969 13.664 1.053 1 76.75 103 GLY B C 1
ATOM 2045 O O . GLY B 1 103 ? -17.031 14.766 0.5 1 76.75 103 GLY B O 1
ATOM 2046 N N . LYS B 1 104 ? -16.391 13.531 2.209 1 86.5 104 LYS B N 1
ATOM 2047 C CA . LYS B 1 104 ? -15.773 14.656 2.906 1 86.5 104 LYS B CA 1
ATOM 2048 C C . LYS B 1 104 ? -14.547 15.164 2.146 1 86.5 104 LYS B C 1
ATOM 2050 O O . LYS B 1 104 ? -13.992 14.445 1.312 1 86.5 104 LYS B O 1
ATOM 2055 N N . LEU B 1 105 ? -14.211 16.406 2.422 1 93.19 105 LEU B N 1
ATOM 2056 C CA . LEU B 1 105 ? -13.023 17.016 1.833 1 93.19 105 LEU B CA 1
ATOM 2057 C C . LEU B 1 105 ? -11.781 16.172 2.131 1 93.19 105 LEU B C 1
ATOM 2059 O O . LEU B 1 105 ? -11.547 15.797 3.281 1 93.19 105 LEU B O 1
ATOM 2063 N N . SER B 1 106 ? -11.008 15.844 1.056 1 91.19 106 SER B N 1
ATOM 2064 C CA . SER B 1 106 ? -9.812 15.031 1.23 1 91.19 106 SER B CA 1
ATOM 2065 C C . SER B 1 106 ? -8.688 15.82 1.893 1 91.19 106 SER B C 1
ATOM 2067 O O . SER B 1 106 ? -8.711 17.062 1.888 1 91.19 106 SER B O 1
ATOM 2069 N N . CYS B 1 107 ? -7.754 15.117 2.459 1 95.94 107 CYS B N 1
ATOM 2070 C CA . CYS B 1 107 ? -6.625 15.797 3.094 1 95.94 107 CYS B CA 1
ATOM 2071 C C . CYS B 1 107 ? -5.77 16.516 2.059 1 95.94 107 CYS B C 1
ATOM 2073 O O . CYS B 1 107 ? -5.203 17.578 2.346 1 95.94 107 CYS B O 1
ATOM 2075 N N . VAL B 1 108 ? -5.703 15.984 0.884 1 93.94 108 VAL B N 1
ATOM 2076 C CA . VAL B 1 108 ? -4.961 16.641 -0.182 1 93.94 108 VAL B CA 1
ATOM 2077 C C . VAL B 1 108 ? -5.598 18 -0.489 1 93.94 108 VAL B C 1
ATOM 2079 O O . VAL B 1 108 ? -4.902 19.016 -0.575 1 93.94 108 VAL B O 1
ATOM 2082 N N . GLU B 1 109 ? -6.867 18.031 -0.598 1 95.12 109 GLU B N 1
ATOM 2083 C CA . GLU B 1 109 ? -7.566 19.281 -0.877 1 95.12 109 GLU B CA 1
ATOM 2084 C C . GLU B 1 109 ? -7.398 20.281 0.268 1 95.12 109 GLU B C 1
ATOM 2086 O O . GLU B 1 109 ? -7.211 21.469 0.036 1 95.12 109 GLU B O 1
ATOM 2091 N N . ARG B 1 110 ? -7.5 19.781 1.445 1 97.44 110 ARG B N 1
ATOM 2092 C CA . ARG B 1 110 ? -7.316 20.625 2.615 1 97.44 110 ARG B CA 1
ATOM 2093 C C . ARG B 1 110 ? -5.941 21.281 2.604 1 97.44 110 ARG B C 1
ATOM 2095 O O . ARG B 1 110 ? -5.816 22.484 2.891 1 97.44 110 ARG B O 1
ATOM 2102 N N . ILE B 1 111 ? -4.906 20.531 2.311 1 98.06 111 ILE B N 1
ATOM 2103 C CA . ILE B 1 111 ? -3.527 21 2.287 1 98.06 111 ILE B CA 1
ATOM 2104 C C . ILE B 1 111 ? -3.35 22.016 1.152 1 98.06 111 ILE B C 1
ATOM 2106 O O . ILE B 1 111 ? -2.732 23.062 1.338 1 98.06 111 ILE B O 1
ATOM 2110 N N . ILE B 1 112 ? -3.951 21.703 0.01 1 97.56 112 ILE B N 1
ATOM 2111 C CA . ILE B 1 112 ? -3.824 22.578 -1.156 1 97.56 112 ILE B CA 1
ATOM 2112 C C . ILE B 1 112 ? -4.426 23.938 -0.846 1 97.56 112 ILE B C 1
ATOM 2114 O O . ILE B 1 112 ? -3.873 24.969 -1.241 1 97.56 112 ILE B O 1
ATOM 2118 N N . ARG B 1 113 ? -5.504 23.984 -0.121 1 97.25 113 ARG B N 1
ATOM 2119 C CA . ARG B 1 113 ? -6.141 25.25 0.255 1 97.25 113 ARG B CA 1
ATOM 2120 C C . ARG B 1 113 ? -5.211 26.094 1.113 1 97.25 113 ARG B C 1
ATOM 2122 O O . ARG B 1 113 ? -5.43 27.297 1.276 1 97.25 113 ARG B O 1
ATOM 2129 N N . GLN B 1 114 ? -4.219 25.422 1.667 1 97.88 114 GLN B N 1
ATOM 2130 C CA . GLN B 1 114 ? -3.277 26.094 2.553 1 97.88 114 GLN B CA 1
ATOM 2131 C C . GLN B 1 114 ? -1.917 26.266 1.882 1 97.88 114 GLN B C 1
ATOM 2133 O O . GLN B 1 114 ? -0.895 26.391 2.561 1 97.88 114 GLN B O 1
ATOM 2138 N N . ASN B 1 115 ? -1.862 26.281 0.566 1 96.94 115 ASN B N 1
ATOM 2139 C CA . ASN B 1 115 ? -0.601 26.266 -0.167 1 96.94 115 ASN B CA 1
ATOM 2140 C C . ASN B 1 115 ? 0.146 27.594 -0.031 1 96.94 115 ASN B C 1
ATOM 2142 O O . ASN B 1 115 ? 1.323 27.672 -0.384 1 96.94 115 ASN B O 1
ATOM 2146 N N . SER B 1 116 ? -0.462 28.656 0.494 1 97 116 SER B N 1
ATOM 2147 C CA . SER B 1 116 ? 0.218 29.938 0.715 1 97 116 SER B CA 1
ATOM 2148 C C . SER B 1 116 ? 1.261 29.812 1.822 1 97 116 SER B C 1
ATOM 2150 O O . SER B 1 116 ? 2.256 30.547 1.823 1 97 116 SER B O 1
ATOM 2152 N N . TRP B 1 117 ? 1.059 28.828 2.775 1 96.81 117 TRP B N 1
ATOM 2153 C CA . TRP B 1 117 ? 1.987 28.766 3.898 1 96.81 117 TRP B CA 1
ATOM 2154 C C . TRP B 1 117 ? 2.453 27.328 4.133 1 96.81 117 TRP B C 1
ATOM 2156 O O . TRP B 1 117 ? 3.477 27.109 4.781 1 96.81 117 TRP B O 1
ATOM 2166 N N . ILE B 1 118 ? 1.755 26.344 3.688 1 97.56 118 ILE B N 1
ATOM 2167 C CA . ILE B 1 118 ? 2.316 25 3.627 1 97.56 118 ILE B CA 1
ATOM 2168 C C . ILE B 1 118 ? 3.078 24.828 2.316 1 97.56 118 ILE B C 1
ATOM 2170 O O . ILE B 1 118 ? 2.477 24.781 1.24 1 97.56 118 ILE B O 1
ATOM 2174 N N . LYS B 1 119 ? 4.363 24.578 2.48 1 96.75 119 LYS B N 1
ATOM 2175 C CA . LYS B 1 119 ? 5.199 24.594 1.283 1 96.75 119 LYS B CA 1
ATOM 2176 C C . LYS B 1 119 ? 5.758 23.203 0.983 1 96.75 119 LYS B C 1
ATOM 2178 O O . LYS B 1 119 ? 6.09 22.906 -0.164 1 96.75 119 LYS B O 1
ATOM 2183 N N . GLU B 1 120 ? 5.848 22.438 2.016 1 96.31 120 GLU B N 1
ATOM 2184 C CA . GLU B 1 120 ? 6.422 21.109 1.887 1 96.31 120 GLU B CA 1
ATOM 2185 C C . GLU B 1 120 ? 5.598 20.078 2.648 1 96.31 120 GLU B C 1
ATOM 2187 O O . GLU B 1 120 ? 5.051 20.375 3.715 1 96.31 120 GLU B O 1
ATOM 2192 N N . VAL B 1 121 ? 5.527 18.891 2.023 1 96.25 121 VAL B N 1
ATOM 2193 C CA . VAL B 1 121 ? 4.926 17.734 2.686 1 96.25 121 VAL B CA 1
ATOM 2194 C C . VAL B 1 121 ? 5.922 16.578 2.703 1 96.25 121 VAL B C 1
ATOM 2196 O O . VAL B 1 121 ? 6.492 16.234 1.668 1 96.25 121 VAL B O 1
ATOM 2199 N N . TYR B 1 122 ? 6.172 16.062 3.891 1 94.12 122 TYR B N 1
ATOM 2200 C CA . TYR B 1 122 ? 7.023 14.891 4.094 1 94.12 122 TYR B CA 1
ATOM 2201 C C . TYR B 1 122 ? 6.191 13.672 4.457 1 94.12 122 TYR B C 1
ATOM 2203 O O . TYR B 1 122 ? 5.453 13.68 5.441 1 94.12 122 TYR B O 1
ATOM 2211 N N . VAL B 1 123 ? 6.309 12.578 3.664 1 92.31 123 VAL B N 1
ATOM 2212 C CA . VAL B 1 123 ? 5.48 11.391 3.807 1 92.31 123 VAL B CA 1
ATOM 2213 C C . VAL B 1 123 ? 6.344 10.203 4.227 1 92.31 123 VAL B C 1
ATOM 2215 O O . VAL B 1 123 ? 7.449 10.016 3.711 1 92.31 123 VAL B O 1
ATOM 2218 N N . GLY B 1 124 ? 5.801 9.422 5.172 1 88.44 124 GLY B N 1
ATOM 2219 C CA . GLY B 1 124 ? 6.492 8.211 5.59 1 88.44 124 GLY B CA 1
ATOM 2220 C C . GLY B 1 124 ? 6.285 7.051 4.641 1 88.44 124 GLY B C 1
ATOM 2221 O O . GLY B 1 124 ? 7.25 6.488 4.117 1 88.44 124 GLY B O 1
ATOM 2222 N N . VAL B 1 125 ? 5.004 6.691 4.5 1 77.31 125 VAL B N 1
ATOM 2223 C CA . VAL B 1 125 ? 4.637 5.574 3.635 1 77.31 125 VAL B CA 1
ATOM 2224 C C . VAL B 1 125 ? 3.535 6.008 2.67 1 77.31 125 VAL B C 1
ATOM 2226 O O . VAL B 1 125 ? 2.639 6.766 3.043 1 77.31 125 VAL B O 1
ATOM 2229 N N . CYS B 1 126 ? 3.596 5.535 1.443 1 66.12 126 CYS B N 1
ATOM 2230 C CA . CYS B 1 126 ? 2.512 5.75 0.492 1 66.12 126 CYS B CA 1
ATOM 2231 C C . CYS B 1 126 ? 1.31 4.879 0.828 1 66.12 126 CYS B C 1
ATOM 2233 O O . CYS B 1 126 ? 1.468 3.766 1.335 1 66.12 126 CYS B O 1
ATOM 2235 N N . GLU B 1 127 ? 0.114 5.648 0.764 1 54.84 127 GLU B N 1
ATOM 2236 C CA . GLU B 1 127 ? -1.115 4.93 1.087 1 54.84 127 GLU B CA 1
ATOM 2237 C C . GLU B 1 127 ? -1.174 3.588 0.366 1 54.84 127 GLU B C 1
ATOM 2239 O O . GLU B 1 127 ? -0.938 3.514 -0.842 1 54.84 127 GLU B O 1
ATOM 2244 N N . PRO B 1 128 ? -1.042 2.57 1.022 1 46.66 128 PRO B N 1
ATOM 2245 C CA . PRO B 1 128 ? -1.181 1.255 0.391 1 46.66 128 PRO B CA 1
ATOM 2246 C C . PRO B 1 128 ? -2.424 1.152 -0.49 1 46.66 128 PRO B C 1
ATOM 2248 O O . PRO B 1 128 ? -3.49 1.647 -0.119 1 46.66 128 PRO B O 1
ATOM 2251 N N . ASP B 1 129 ? -2.488 1.542 -1.715 1 44.97 129 ASP B N 1
ATOM 2252 C CA . ASP B 1 129 ? -3.682 1.175 -2.471 1 44.97 129 ASP B CA 1
ATOM 2253 C C . ASP B 1 129 ? -4.289 -0.122 -1.941 1 44.97 129 ASP B C 1
ATOM 2255 O O . ASP B 1 129 ? -4.188 -1.17 -2.584 1 44.97 129 ASP B O 1
ATOM 2259 N N . ILE B 1 130 ? -3.975 -0.506 -0.836 1 40.66 130 ILE B N 1
ATOM 2260 C CA . ILE B 1 130 ? -4.473 -1.782 -0.335 1 40.66 130 ILE B CA 1
ATOM 2261 C C . ILE B 1 130 ? -5.863 -2.053 -0.901 1 40.66 130 ILE B C 1
ATOM 2263 O O . ILE B 1 130 ? -6.223 -3.203 -1.168 1 40.66 130 ILE B O 1
ATOM 2267 N N . PHE B 1 131 ? -6.789 -1 -0.976 1 37.84 131 PHE B N 1
ATOM 2268 C CA . PHE B 1 131 ? -8.125 -1.458 -1.342 1 37.84 131 PHE B CA 1
ATOM 2269 C C . PHE B 1 131 ? -8.242 -1.632 -2.852 1 37.84 131 PHE B C 1
ATOM 2271 O O . PHE B 1 131 ? -8.75 -2.65 -3.326 1 37.84 131 PHE B O 1
ATOM 2278 N N . VAL B 1 132 ? -8.234 -0.638 -3.66 1 39.47 132 VAL B N 1
ATOM 2279 C CA . VAL B 1 132 ? -8.555 -0.889 -5.062 1 39.47 132 VAL B CA 1
ATOM 2280 C C . VAL B 1 132 ? -7.27 -1.132 -5.852 1 39.47 132 VAL B C 1
ATOM 2282 O O . VAL B 1 132 ? -6.398 -0.262 -5.914 1 39.47 132 VAL B O 1
ATOM 2285 N N . CYS B 1 133 ? -6.914 -2.352 -5.828 1 45.41 133 CYS B N 1
ATOM 2286 C CA . CYS B 1 133 ? -5.766 -2.729 -6.641 1 45.41 133 CYS B CA 1
ATOM 2287 C C . CYS B 1 133 ? -5.844 -2.096 -8.023 1 45.41 133 CYS B C 1
ATOM 2289 O O . CYS B 1 133 ? -6.547 -2.602 -8.906 1 45.41 133 CYS B O 1
ATOM 2291 N N . GLN B 1 134 ? -6.191 -0.922 -8.297 1 49.25 134 GLN B N 1
ATOM 2292 C CA . GLN B 1 134 ? -6.086 -0.323 -9.617 1 49.25 134 GLN B CA 1
ATOM 2293 C C . GLN B 1 134 ? -4.633 -0.263 -10.078 1 49.25 134 GLN B C 1
ATOM 2295 O O . GLN B 1 134 ? -4.121 0.811 -10.406 1 49.25 134 GLN B O 1
ATOM 2300 N N . ASN B 1 135 ? -4.039 -1.451 -9.961 1 60.97 135 ASN B N 1
ATOM 2301 C CA . ASN B 1 135 ? -2.613 -1.503 -10.258 1 60.97 135 ASN B CA 1
ATOM 2302 C C . ASN B 1 135 ? -2.354 -1.995 -11.68 1 60.97 135 ASN B C 1
ATOM 2304 O O . ASN B 1 135 ? -3.232 -2.59 -12.305 1 60.97 135 ASN B O 1
ATOM 2308 N N . PRO B 1 136 ? -1.373 -1.387 -12.359 1 67.88 136 PRO B N 1
ATOM 2309 C CA . PRO B 1 136 ? -0.973 -1.845 -13.695 1 67.88 136 PRO B CA 1
ATOM 2310 C C . PRO B 1 136 ? -1.013 -3.365 -13.828 1 67.88 136 PRO B C 1
ATOM 2312 O O . PRO B 1 136 ? -1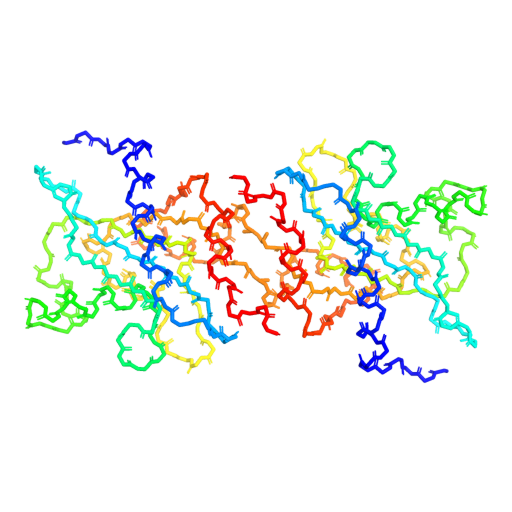.325 -3.883 -14.906 1 67.88 136 PRO B O 1
ATOM 2315 N N . SER B 1 137 ? -0.884 -4.082 -12.734 1 82 137 SER B N 1
ATOM 2316 C CA . SER B 1 137 ? -0.904 -5.543 -12.766 1 82 137 SER B CA 1
ATOM 2317 C C . SER B 1 137 ? -2.281 -6.066 -13.164 1 82 137 SER B C 1
ATOM 2319 O O . SER B 1 137 ? -2.398 -6.918 -14.047 1 82 137 SER B O 1
ATOM 2321 N N . ARG B 1 138 ? -3.299 -5.555 -12.531 1 83.06 138 ARG B N 1
ATOM 2322 C CA . ARG B 1 138 ? -4.668 -5.969 -12.836 1 83.06 138 ARG B CA 1
ATOM 2323 C C . ARG B 1 138 ? -5.023 -5.672 -14.281 1 83.06 138 ARG B C 1
ATOM 2325 O O . ARG B 1 138 ? -5.562 -6.531 -14.984 1 83.06 138 ARG B O 1
ATOM 2332 N N . GLN B 1 139 ? -4.727 -4.496 -14.711 1 80.88 139 GLN B N 1
ATOM 2333 C CA . GLN B 1 139 ? -5.031 -4.078 -16.078 1 80.88 139 GLN B CA 1
ATOM 2334 C C . GLN B 1 139 ? -4.336 -4.973 -17.094 1 80.88 139 GLN B C 1
ATOM 2336 O O . GLN B 1 139 ? -4.961 -5.422 -18.062 1 80.88 139 GLN B O 1
ATOM 2341 N N . MET B 1 140 ? -3.086 -5.273 -16.953 1 87.88 140 MET B N 1
ATOM 2342 C CA . MET B 1 140 ? -2.307 -6.098 -17.875 1 87.88 140 MET B CA 1
ATOM 2343 C C . MET B 1 140 ? -2.879 -7.512 -17.953 1 87.88 140 MET B C 1
ATOM 2345 O O . MET B 1 140 ? -3.027 -8.062 -19.047 1 87.88 140 MET B O 1
ATOM 2349 N N . LEU B 1 141 ? -3.264 -8.086 -16.828 1 94.31 141 LEU B N 1
ATOM 2350 C CA . LEU B 1 141 ? -3.816 -9.43 -16.781 1 94.31 141 LEU B CA 1
ATOM 2351 C C . LEU B 1 141 ? -5.172 -9.484 -17.484 1 94.31 141 LEU B C 1
ATOM 2353 O O . LEU B 1 141 ? -5.426 -10.383 -18.297 1 94.31 141 LEU B O 1
ATOM 2357 N N . GLU B 1 142 ? -5.996 -8.523 -17.203 1 91.81 142 GLU B N 1
ATOM 2358 C CA . GLU B 1 142 ? -7.328 -8.484 -17.797 1 91.81 142 GLU B CA 1
ATOM 2359 C C . GLU B 1 142 ? -7.246 -8.297 -19.312 1 91.81 142 GLU B C 1
ATOM 2361 O O . GLU B 1 142 ? -8.008 -8.898 -20.062 1 91.81 142 GLU B O 1
ATOM 2366 N N . GLU B 1 143 ? -6.316 -7.5 -19.719 1 91.75 143 GLU B N 1
ATOM 2367 C CA . GLU B 1 143 ? -6.109 -7.289 -21.156 1 91.75 143 GLU B CA 1
ATOM 2368 C C . GLU B 1 143 ? -5.648 -8.578 -21.844 1 91.75 143 GLU B C 1
ATOM 2370 O O . GLU B 1 143 ? -5.895 -8.773 -23.031 1 91.75 143 GLU B O 1
ATOM 2375 N N . ALA B 1 144 ? -4.957 -9.438 -21.141 1 95.12 144 ALA B N 1
ATOM 2376 C CA . ALA B 1 144 ? -4.488 -10.719 -21.672 1 95.12 144 ALA B CA 1
ATOM 2377 C C . ALA B 1 144 ? -5.574 -11.781 -21.578 1 95.12 144 ALA B C 1
ATOM 2379 O O . ALA B 1 144 ? -5.328 -12.953 -21.875 1 95.12 144 ALA B O 1
ATOM 2380 N N . GLY B 1 145 ? -6.781 -11.414 -21.109 1 95.5 145 GLY B N 1
ATOM 2381 C CA . GLY B 1 145 ? -7.902 -12.336 -21.062 1 95.5 145 GLY B CA 1
ATOM 2382 C C . GLY B 1 145 ? -7.984 -13.102 -19.75 1 95.5 145 GLY B C 1
ATOM 2383 O O . GLY B 1 145 ? -8.688 -14.109 -19.656 1 95.5 145 GLY B O 1
ATOM 2384 N N . ILE B 1 146 ? -7.277 -12.719 -18.797 1 96.25 146 ILE B N 1
ATOM 2385 C CA . ILE B 1 146 ? -7.27 -13.352 -17.484 1 96.25 146 ILE B CA 1
ATOM 2386 C C . ILE B 1 146 ? -8.109 -12.531 -16.516 1 96.25 146 ILE B C 1
ATOM 2388 O O . ILE B 1 146 ? -7.859 -11.336 -16.328 1 96.25 146 ILE B O 1
ATOM 2392 N N . GLN B 1 147 ? -9.07 -13.117 -15.852 1 94.31 147 GLN B N 1
ATOM 2393 C CA . GLN B 1 147 ? -9.906 -12.422 -14.883 1 94.31 147 GLN B CA 1
ATOM 2394 C C . GLN B 1 147 ? -9.188 -12.258 -13.547 1 94.31 147 GLN B C 1
ATOM 2396 O O . GLN B 1 147 ? -8.523 -13.195 -13.078 1 94.31 147 GLN B O 1
ATOM 2401 N N . VAL B 1 148 ? -9.281 -11.086 -12.984 1 92 148 VAL B N 1
ATOM 2402 C CA . VAL B 1 148 ? -8.648 -10.828 -11.695 1 92 148 VAL B CA 1
ATOM 2403 C C . VAL B 1 148 ? -9.719 -10.539 -10.648 1 92 148 VAL B C 1
ATOM 2405 O O . VAL B 1 148 ? -10.609 -9.727 -10.867 1 92 148 VAL B O 1
ATOM 2408 N N . HIS B 1 149 ? -9.609 -11.258 -9.516 1 89 149 HIS B N 1
ATOM 2409 C CA . HIS B 1 149 ? -10.57 -11.125 -8.422 1 89 149 HIS B CA 1
ATOM 2410 C C . HIS B 1 149 ? -9.867 -10.859 -7.098 1 89 149 HIS B C 1
ATOM 2412 O O . HIS B 1 149 ? -8.773 -11.375 -6.855 1 89 149 HIS B O 1
ATOM 2418 N N . HIS B 1 150 ? -10.516 -10.078 -6.32 1 85.06 150 HIS B N 1
ATOM 2419 C CA . HIS B 1 150 ? -10.039 -9.859 -4.957 1 85.06 150 HIS B CA 1
ATOM 2420 C C . HIS B 1 150 ? -10.727 -10.797 -3.977 1 85.06 150 HIS B C 1
ATOM 2422 O O . HIS B 1 150 ? -11.938 -11.008 -4.047 1 85.06 150 HIS B O 1
ATOM 2428 N N . VAL B 1 151 ? -9.914 -11.453 -3.133 1 88.31 151 VAL B N 1
ATOM 2429 C CA . VAL B 1 151 ? -10.445 -12.234 -2.021 1 88.31 151 VAL B CA 1
ATOM 2430 C C . VAL B 1 151 ? -10.406 -11.406 -0.741 1 88.31 151 VAL B C 1
ATOM 2432 O O . VAL B 1 151 ? -9.344 -11.211 -0.152 1 88.31 151 VAL B O 1
ATOM 2435 N N . PRO B 1 152 ? -11.562 -10.969 -0.299 1 78.69 152 PRO B N 1
ATOM 2436 C CA . PRO B 1 152 ? -11.602 -10.039 0.833 1 78.69 152 PRO B CA 1
ATOM 2437 C C . PRO B 1 152 ? -11.414 -10.734 2.178 1 78.69 152 PRO B C 1
ATOM 2439 O O . PRO B 1 152 ? -11.406 -11.969 2.242 1 78.69 152 PRO B O 1
ATOM 2442 N N . SER B 1 153 ? -11.141 -10.008 3.242 1 75.44 153 SER B N 1
ATOM 2443 C CA . SER B 1 153 ? -11.234 -10.352 4.66 1 75.44 153 SER B CA 1
ATOM 2444 C C . SER B 1 153 ? -9.898 -10.844 5.195 1 75.44 153 SER B C 1
ATOM 2446 O O . SER B 1 153 ? -9.758 -11.086 6.395 1 75.44 153 SER B O 1
ATOM 2448 N N . LEU B 1 154 ? -8.953 -11.016 4.355 1 81.81 154 LEU B N 1
ATOM 2449 C CA . LEU B 1 154 ? -7.676 -11.531 4.832 1 81.81 154 LEU B CA 1
ATOM 2450 C C . LEU B 1 154 ? -6.578 -10.484 4.695 1 81.81 154 LEU B C 1
ATOM 2452 O O . LEU B 1 154 ? -5.398 -10.789 4.91 1 81.81 154 LEU B O 1
ATOM 2456 N N . GLU B 1 155 ? -6.941 -9.297 4.359 1 75.88 155 GLU B N 1
ATOM 2457 C CA . GLU B 1 155 ? -5.992 -8.25 3.996 1 75.88 155 GLU B CA 1
ATOM 2458 C C . GLU B 1 155 ? -5.016 -7.969 5.133 1 75.88 155 GLU B C 1
ATOM 2460 O O . GLU B 1 155 ? -3.805 -7.898 4.918 1 75.88 155 GLU B O 1
ATOM 2465 N N . GLU B 1 156 ? -5.477 -7.91 6.352 1 69.94 156 GLU B N 1
ATOM 2466 C CA . GLU B 1 156 ? -4.625 -7.598 7.496 1 69.94 156 GLU B CA 1
ATOM 2467 C C . GLU B 1 156 ? -3.609 -8.703 7.75 1 69.94 156 GLU B C 1
ATOM 2469 O O . GLU B 1 156 ? -2.422 -8.438 7.941 1 69.94 156 GLU B O 1
ATOM 2474 N N . ALA B 1 157 ? -4.141 -9.875 7.816 1 78.81 157 ALA B N 1
ATOM 2475 C CA . ALA B 1 157 ? -3.264 -11.016 8.047 1 78.81 157 ALA B CA 1
ATOM 2476 C C . ALA B 1 157 ? -2.209 -11.125 6.949 1 78.81 157 ALA B C 1
ATOM 2478 O O . ALA B 1 157 ? -1.038 -11.391 7.23 1 78.81 157 ALA B O 1
ATOM 2479 N N . ILE B 1 158 ? -2.617 -10.828 5.734 1 83.31 158 ILE B N 1
ATOM 2480 C CA . ILE B 1 158 ? -1.712 -10.938 4.598 1 83.31 158 ILE B CA 1
ATOM 2481 C C . ILE B 1 158 ? -0.639 -9.859 4.684 1 83.31 158 ILE B C 1
ATOM 2483 O O . ILE B 1 158 ? 0.549 -10.133 4.5 1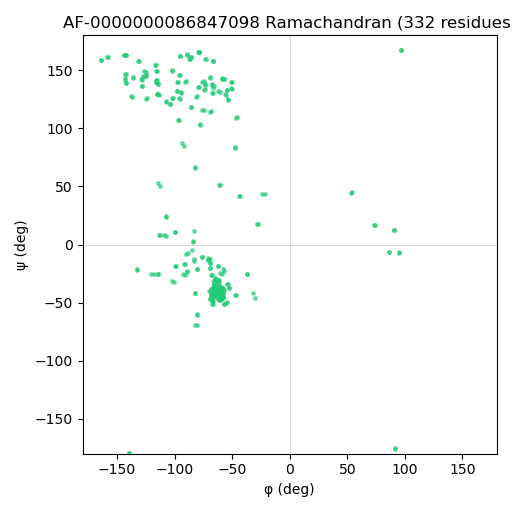 83.31 158 ILE B O 1
ATOM 2487 N N . LEU B 1 159 ? -1.008 -8.688 4.938 1 74.88 159 LEU B N 1
ATOM 2488 C CA . LEU B 1 159 ? -0.055 -7.582 5.039 1 74.88 159 LEU B CA 1
ATOM 2489 C C . LEU B 1 159 ? 0.926 -7.816 6.18 1 74.88 159 LEU B C 1
ATOM 2491 O O . LEU B 1 159 ? 2.121 -7.547 6.043 1 74.88 159 LEU B O 1
ATOM 2495 N N . ALA B 1 160 ? 0.456 -8.289 7.332 1 73.12 160 ALA B N 1
ATOM 2496 C CA . ALA B 1 160 ? 1.312 -8.578 8.477 1 73.12 160 ALA B CA 1
ATOM 2497 C C . ALA B 1 160 ? 2.389 -9.602 8.117 1 73.12 160 ALA B C 1
ATOM 2499 O O . ALA B 1 160 ? 3.562 -9.422 8.453 1 73.12 160 ALA B O 1
ATOM 2500 N N . VAL B 1 161 ? 2.004 -10.656 7.445 1 82.25 161 VAL B N 1
ATOM 2501 C CA . VAL B 1 161 ? 2.949 -11.688 7.043 1 82.25 161 VAL B CA 1
ATOM 2502 C C . VAL B 1 161 ? 3.898 -11.141 5.98 1 82.25 161 VAL B C 1
ATOM 2504 O O . VAL B 1 161 ? 5.113 -11.336 6.059 1 82.25 161 VAL B O 1
ATOM 2507 N N . ALA B 1 162 ? 3.34 -10.398 5.012 1 79.94 162 ALA B N 1
ATOM 2508 C CA . ALA B 1 162 ? 4.102 -9.922 3.861 1 79.94 162 ALA B CA 1
ATOM 2509 C C . ALA B 1 162 ? 5.234 -8.992 4.297 1 79.94 162 ALA B C 1
ATOM 2511 O O . ALA B 1 162 ? 6.324 -9.023 3.723 1 79.94 162 ALA B O 1
ATOM 2512 N N . THR B 1 163 ? 5.023 -8.25 5.367 1 70.25 163 THR B N 1
ATOM 2513 C CA . THR B 1 163 ? 5.957 -7.188 5.711 1 70.25 163 THR B CA 1
ATOM 2514 C C . THR B 1 163 ? 6.762 -7.555 6.953 1 70.25 163 THR B C 1
ATOM 2516 O O . THR B 1 163 ? 7.441 -6.707 7.535 1 70.25 163 THR B O 1
ATOM 2519 N N . ALA B 1 164 ? 6.656 -8.781 7.434 1 70.25 164 ALA B N 1
ATOM 2520 C CA . ALA B 1 164 ? 7.316 -9.211 8.664 1 70.25 164 ALA B CA 1
ATOM 2521 C C . ALA B 1 164 ? 8.812 -8.93 8.609 1 70.25 164 ALA B C 1
ATOM 2523 O O . ALA B 1 164 ? 9.438 -8.664 9.641 1 70.25 164 ALA B O 1
ATOM 2524 N N . GLY B 1 165 ? 9.43 -9.031 7.445 1 61.19 165 GLY B N 1
ATOM 2525 C CA . GLY B 1 165 ? 10.852 -8.766 7.309 1 61.19 165 GLY B CA 1
ATOM 2526 C C . GLY B 1 165 ? 11.164 -7.285 7.16 1 61.19 165 GLY B C 1
ATOM 2527 O O . GLY B 1 165 ? 12.336 -6.895 7.141 1 61.19 165 GLY B O 1
ATOM 2528 N N . HIS B 1 166 ? 10.273 -6.574 6.922 1 51.81 166 HIS B N 1
ATOM 2529 C CA . HIS B 1 166 ? 10.477 -5.152 6.656 1 51.81 166 HIS B CA 1
ATOM 2530 C C . HIS B 1 166 ? 10.438 -4.34 7.945 1 51.81 166 HIS B C 1
ATOM 2532 O O . HIS B 1 166 ? 10.766 -3.15 7.945 1 51.81 166 HIS B O 1
ATOM 2538 N N . VAL B 1 167 ? 10.055 -5.02 9.148 1 45.69 167 VAL B N 1
ATOM 2539 C CA . VAL B 1 167 ? 9.992 -4.348 10.445 1 45.69 167 VAL B CA 1
ATOM 2540 C C . VAL B 1 167 ? 11.391 -4.312 11.07 1 45.69 167 VAL B C 1
ATOM 2542 O O . VAL B 1 167 ? 11.562 -3.809 12.18 1 45.69 167 VAL B O 1
ATOM 2545 N N . SER B 1 168 ? 12.578 -4.578 10.57 1 36.16 168 SER B N 1
ATOM 2546 C CA . SER B 1 168 ? 13.68 -4.461 11.523 1 36.16 168 SER B CA 1
ATOM 2547 C C . SER B 1 168 ? 13.859 -3.02 11.984 1 36.16 168 SER B C 1
ATOM 2549 O O . SER B 1 168 ? 13.602 -2.082 11.227 1 36.16 168 SER B O 1
#

Sequence (336 aa):
MSPRTADEHRAVMLQALDLAAKSPPKPSNFRVGAVLVTLDGHGRGIAANGYTLECPGNTHAEECCLLKLASRHSTTEEGLAEVMKSPHALYTTMEPCFKRLSGKLSCVERIIRQNSWIKEVYVGVCEPDIFVCQNPSRQMLEEAGIQVHHVPSLEEAILAVATAGHVSMSPRTADEHRAVMLQALDLAAKSPPKPSNFRVGAVLVTLDGHGRGIAANGYTLECPGNTHAEECCLLKLASRHSTTEEGLAEVMKSPHALYTTMEPCFKRLSGKLSCVERIIRQNSWIKEVYVGVCEPDIFVCQNPSRQMLEEAGIQVHHVPSLEEAILAVATAGHVS

pLDDT: mean 85.86, std 15.46, range [34.78, 98.56]

InterPro domains:
  IPR002125 Cytidine and deoxycytidylate deaminase domain [PF00383] (8-124)
  IPR002125 Cytidine and deoxycytidylate deaminase domain [PS51747] (7-148)
  IPR016193 Cytidine deaminase-like [SSF53927] (7-155)

Nearest PDB structures (foldseek):
  7ds0-assembly1_A  TM=7.084E-01  e=9.013E-16  Aspergillus oryzae RIB40
  7ds1-assembly1_A  TM=7.074E-01  e=6.114E-16  Aspergillus oryzae RIB40
  7drz-assembly1_A 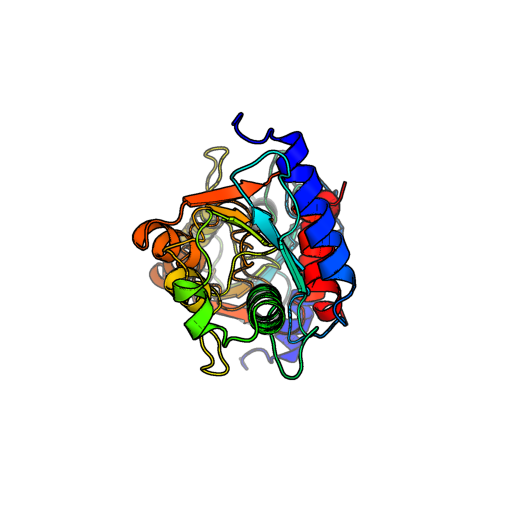 TM=7.096E-01  e=1.198E-14  Aspergillus oryzae RIB40
  7ds0-assembly1_A  TM=7.084E-01  e=1.167E-15  Aspergillus oryzae RIB40
  7ds1-assembly1_A  TM=7.076E-01  e=7.919E-16  Aspergillus oryzae RIB40

Radius of gyration: 22.56 Å; Cα contacts (8 Å, |Δi|>4): 742; chains: 2; bounding box: 41×68×44 Å

Foldseek 3Di:
DDPDDPVRLVVVLVVQVVQLVVDDDDPVDRSKKKWKAFPDDPDSDTQFIAIQCPDPDRDHGLRRRLQVSQVVVVHGSLCCLVVDDTAMEMEMAEDWDPDDPVRDDTSVNSVVSNCNRHPYYHYNYYDPVLPPCPDPVQVVCVVVVHHDDDDDDCSVVVVCVVCVVVPD/DDPDDPVRLVVVLVVQVVQLVVDDDDPVDRSKKKWKAFPDDPPSDTQFIAIQCPDPDRDHGLRRRLQVNQVVVVHGSLCCLVVDDTAMEMEMAEDWDPDDPVRDDTSVNSVVSNCSRHPYYHYNYYDPVLDPCPDPVQVVCVVVVHHDDDDDDCSVVVVCVVCVVVPD

Organism: NCBI:txid72228